Protein AF-A0A3D1CHT3-F1 (afdb_monomer_lite)

Radius of gyration: 25.68 Å; chains: 1; bounding box: 53×37×109 Å

Foldseek 3Di:
DVAELEEEEEADEADEPEEQEAPQWDADPVVRDIGRRDGDALYESYEYAEHEHAFLYEAEDQAESYEYAAYEYEQAANGEQAHPYDLVCVPSHWESYEYEQWRDHPDDDIDGGEEYEYEENYYADTCASYEYDQNHAYEYEYEDQYEFYNPVQAHAYDHLRYEAYEYEYAEQYEAEHEHAQHEYQYEYEYPHYDLPNAENYPYEYENHYDAYEYEDQAFDPVQWPDWDDDPFKIKTWGDDPPRGIYIHIYGDHQWYQGHPNGIDGPVRSCVVHVPPPPPPPPPCVVVVVVVVVVVVVVVVVVPD

Secondary structure (DSSP, 8-state):
--S-SEEE-SSEEEEESSEEE-TTEEEETTTTEEEESSPPSS--SEEEEEEEEEESSEEEESS-SEEEEEEEEEE-TT-EEEE---TT-TTS---SEEE-SEE--SSS--EE---EEEEESSEEEESSSEE--TT--S-EEEEESSEEEEEEEEEEE--TT--S-EEEEEET-EEEEEEE--BSS-EEEEEEE-TT--BS-SS-EE--BS--EEEETT--GGGEEEEEEETTEEEEEEE-GGG-EEEEEEES--EEEETTTEEEEHHHHHHHHS-TT-S---SHHHHHHHHHHHHHHHHTTS--

Structure (mmCIF, N/CA/C/O backbone):
data_AF-A0A3D1CHT3-F1
#
_entry.id   AF-A0A3D1CHT3-F1
#
loop_
_atom_site.group_PDB
_atom_site.id
_atom_site.type_symbol
_atom_site.label_atom_id
_atom_site.label_alt_id
_atom_site.label_comp_id
_atom_site.label_asym_id
_atom_site.label_entity_id
_atom_site.label_seq_id
_atom_site.pdbx_PDB_ins_code
_atom_site.Cartn_x
_atom_site.Cartn_y
_atom_site.Cartn_z
_atom_site.occupancy
_atom_site.B_iso_or_equiv
_atom_site.auth_seq_id
_atom_site.auth_comp_id
_atom_site.auth_asym_id
_atom_site.auth_atom_id
_atom_site.pdbx_PDB_model_num
ATOM 1 N N . GLY A 1 1 ? 14.236 4.368 -20.648 1.00 44.56 1 GLY A N 1
ATOM 2 C CA . GLY A 1 1 ? 14.860 5.654 -20.956 1.00 44.56 1 GLY A CA 1
ATOM 3 C C . GLY A 1 1 ? 16.335 5.439 -20.936 1.00 44.56 1 GLY A C 1
ATOM 4 O O . GLY A 1 1 ? 16.773 4.331 -21.230 1.00 44.56 1 GLY A O 1
ATOM 5 N N . GLY A 1 2 ? 17.120 6.470 -20.663 1.00 57.16 2 GLY A N 1
ATOM 6 C CA . GLY A 1 2 ? 18.547 6.293 -20.392 1.00 57.16 2 GLY A CA 1
ATOM 7 C C . GLY A 1 2 ? 18.836 5.800 -18.972 1.00 57.16 2 GLY A C 1
ATOM 8 O O . GLY A 1 2 ? 19.991 5.472 -18.719 1.00 57.16 2 GLY A O 1
ATOM 9 N N . GLU A 1 3 ? 17.813 5.767 -18.110 1.00 72.44 3 GLU A N 1
ATOM 10 C CA . GLU A 1 3 ? 17.926 5.743 -16.646 1.00 72.44 3 GLU A CA 1
ATOM 11 C C . GLU A 1 3 ? 17.246 4.485 -16.051 1.00 72.44 3 GLU A C 1
ATOM 13 O O . GLU A 1 3 ? 17.864 3.751 -15.290 1.00 72.44 3 GLU A O 1
ATOM 18 N N . GLU A 1 4 ? 16.054 4.096 -16.509 1.00 83.81 4 GLU A N 1
ATOM 19 C CA . GLU A 1 4 ? 15.302 2.952 -15.959 1.00 83.81 4 GLU A CA 1
ATOM 20 C C . GLU A 1 4 ? 15.698 1.612 -16.612 1.00 83.81 4 GLU A C 1
ATOM 22 O O . GLU A 1 4 ? 16.060 1.551 -17.798 1.00 83.81 4 GLU A O 1
ATOM 27 N N . VAL A 1 5 ? 15.542 0.485 -15.897 1.00 89.44 5 VAL A N 1
ATOM 28 C CA . VAL A 1 5 ? 15.752 -0.848 -16.515 1.00 89.44 5 VAL A CA 1
ATOM 29 C C . VAL A 1 5 ? 14.691 -1.120 -17.585 1.00 89.44 5 VAL A C 1
ATOM 31 O O . VAL A 1 5 ? 14.992 -1.661 -18.657 1.00 89.44 5 VAL A O 1
ATOM 34 N N . ILE A 1 6 ? 13.439 -0.770 -17.284 1.00 93.19 6 ILE A N 1
ATOM 35 C CA . ILE A 1 6 ? 12.300 -0.854 -18.195 1.00 93.19 6 ILE A CA 1
ATOM 36 C C . ILE A 1 6 ? 11.519 0.449 -18.101 1.00 93.19 6 ILE A C 1
ATOM 38 O O . ILE A 1 6 ? 11.022 0.787 -17.038 1.00 93.19 6 ILE A O 1
ATOM 42 N N . GLU A 1 7 ? 11.334 1.110 -19.239 1.00 92.94 7 GLU A N 1
ATOM 43 C CA . GLU A 1 7 ? 10.446 2.262 -19.366 1.00 92.94 7 GLU A CA 1
ATOM 44 C C . GLU A 1 7 ? 9.371 1.941 -20.404 1.00 92.94 7 GLU A C 1
ATOM 46 O O . GLU A 1 7 ? 9.660 1.518 -21.534 1.00 92.94 7 GLU A O 1
ATOM 51 N N . ALA A 1 8 ? 8.125 2.166 -20.024 1.00 92.69 8 ALA A N 1
ATOM 52 C CA . ALA A 1 8 ? 6.990 2.214 -20.920 1.00 92.69 8 ALA A CA 1
ATOM 53 C C . ALA A 1 8 ? 6.132 3.433 -20.573 1.00 92.69 8 ALA A C 1
ATOM 55 O O . ALA A 1 8 ? 6.417 4.176 -19.645 1.00 92.69 8 ALA A O 1
ATOM 56 N N . ARG A 1 9 ? 5.083 3.680 -21.352 1.00 90.62 9 ARG A N 1
ATOM 57 C CA . ARG A 1 9 ? 4.100 4.714 -21.022 1.00 90.62 9 ARG A CA 1
ATOM 58 C C . ARG A 1 9 ? 2.749 4.048 -20.868 1.00 90.62 9 ARG A C 1
ATOM 60 O O . ARG A 1 9 ? 2.421 3.578 -19.795 1.00 90.62 9 ARG A O 1
ATOM 67 N N . GLU A 1 10 ? 2.000 3.907 -21.949 1.00 92.62 10 GLU A N 1
ATOM 68 C CA . GLU A 1 10 ? 0.590 3.534 -21.865 1.00 92.62 10 GLU A CA 1
ATOM 69 C C . GLU A 1 10 ? 0.272 2.109 -22.323 1.00 92.62 10 GLU A C 1
ATOM 71 O O . GLU A 1 10 ? 0.857 1.600 -23.283 1.00 92.62 10 GLU A O 1
ATOM 76 N N . ASN A 1 11 ? -0.725 1.493 -21.676 1.00 92.62 11 ASN A N 1
ATOM 77 C CA . ASN A 1 11 ? -1.178 0.118 -21.931 1.00 92.62 11 ASN A CA 1
ATOM 78 C C . ASN A 1 11 ? -0.041 -0.916 -21.860 1.00 92.62 11 ASN A C 1
ATOM 80 O O . ASN A 1 11 ? 0.015 -1.859 -22.658 1.00 92.62 11 ASN A O 1
ATOM 84 N N . PHE A 1 12 ? 0.883 -0.719 -20.925 1.00 96.12 12 PHE A N 1
ATOM 85 C CA . PHE A 1 12 ? 1.998 -1.620 -20.709 1.00 96.12 12 PHE A CA 1
ATOM 86 C C . PHE A 1 12 ? 1.539 -2.920 -20.036 1.00 96.12 12 PHE A C 1
ATOM 88 O O . PHE A 1 12 ? 0.579 -2.958 -19.267 1.00 96.12 12 PHE A O 1
ATOM 95 N N . THR A 1 13 ? 2.213 -4.025 -20.340 1.00 97.75 13 THR A N 1
ATOM 96 C CA . THR A 1 13 ? 2.015 -5.283 -19.620 1.00 97.75 13 THR A CA 1
ATOM 97 C C . THR A 1 13 ? 3.367 -5.900 -19.325 1.00 97.75 13 THR A C 1
ATOM 99 O O . THR A 1 13 ? 4.121 -6.211 -20.250 1.00 97.75 13 THR A O 1
ATOM 102 N N . LEU A 1 14 ? 3.642 -6.109 -18.041 1.00 98.31 14 LEU A N 1
ATOM 103 C CA . LEU A 1 14 ? 4.818 -6.819 -17.560 1.00 98.31 14 LEU A CA 1
ATOM 104 C C . LEU A 1 14 ? 4.408 -8.151 -16.938 1.00 98.31 14 LEU A C 1
ATOM 106 O O . LEU A 1 14 ? 3.516 -8.213 -16.097 1.00 98.31 14 LEU A O 1
ATOM 110 N N . GLU A 1 15 ? 5.119 -9.209 -17.316 1.00 98.50 15 GLU A N 1
ATOM 111 C CA . GLU A 1 15 ? 5.101 -10.490 -16.617 1.00 98.50 15 GLU A CA 1
ATOM 112 C C . GLU A 1 15 ? 6.547 -10.871 -16.273 1.00 98.50 15 GLU A C 1
ATOM 114 O O . GLU A 1 15 ? 7.313 -11.311 -17.135 1.00 98.50 15 GLU A O 1
ATOM 119 N N . ASN A 1 16 ? 6.945 -10.651 -15.019 1.00 98.50 16 ASN A N 1
ATOM 120 C CA . ASN A 1 16 ? 8.308 -10.903 -14.558 1.00 98.50 16 ASN A CA 1
ATOM 121 C C . ASN A 1 16 ? 8.403 -12.230 -13.797 1.00 98.50 16 ASN A C 1
ATOM 123 O O . ASN A 1 16 ? 7.762 -12.399 -12.767 1.00 98.50 16 ASN A O 1
ATOM 127 N N . HIS A 1 17 ? 9.272 -13.131 -14.257 1.00 98.31 17 HIS A N 1
ATOM 128 C CA . HIS A 1 17 ? 9.634 -14.385 -13.568 1.00 98.31 17 HIS A CA 1
ATOM 129 C C . HIS A 1 17 ? 11.124 -14.444 -13.186 1.00 98.31 17 HIS A C 1
ATOM 131 O O . HIS A 1 17 ? 11.606 -15.471 -12.711 1.00 98.31 17 HIS A O 1
ATOM 137 N N . GLY A 1 18 ? 11.876 -13.377 -13.465 1.00 97.19 18 GLY A N 1
ATOM 138 C CA . GLY A 1 18 ? 13.326 -13.306 -13.302 1.00 97.19 18 GLY A CA 1
ATOM 139 C C . GLY A 1 18 ? 13.743 -12.152 -12.399 1.00 97.19 18 GLY A C 1
ATOM 140 O O . GLY A 1 18 ? 13.055 -11.818 -11.442 1.00 97.19 18 GLY A O 1
ATOM 141 N N . THR A 1 19 ? 14.888 -11.545 -12.694 1.00 97.69 19 THR A N 1
ATOM 142 C CA . THR A 1 19 ? 15.370 -10.357 -11.984 1.00 97.69 19 THR A CA 1
ATOM 143 C C . THR A 1 19 ? 15.434 -9.185 -12.952 1.00 97.69 19 THR A C 1
ATOM 145 O O . THR A 1 19 ? 16.111 -9.274 -13.976 1.00 97.69 19 THR A O 1
ATOM 148 N N . ILE A 1 20 ? 14.741 -8.106 -12.605 1.00 97.69 20 ILE A N 1
ATOM 149 C CA . ILE A 1 20 ? 14.834 -6.782 -13.214 1.00 97.69 20 ILE A CA 1
ATOM 150 C C . ILE A 1 20 ? 15.565 -5.924 -12.188 1.00 97.69 20 ILE A C 1
ATOM 152 O O . ILE A 1 20 ? 15.097 -5.773 -11.065 1.00 97.69 20 ILE A O 1
ATOM 156 N N . ALA A 1 21 ? 16.761 -5.461 -12.519 1.00 94.88 21 ALA A N 1
ATOM 157 C CA . ALA A 1 21 ? 17.583 -4.712 -11.582 1.00 94.88 21 ALA A CA 1
ATOM 158 C C . ALA A 1 21 ? 18.597 -3.855 -12.330 1.00 94.88 21 ALA A C 1
ATOM 160 O O . ALA A 1 21 ? 19.144 -4.286 -13.353 1.00 94.88 21 ALA A O 1
ATOM 161 N N . LEU A 1 22 ? 18.896 -2.687 -11.769 1.00 89.25 22 LEU A N 1
ATOM 162 C CA . LEU A 1 22 ? 20.030 -1.878 -12.194 1.00 89.25 22 LEU A CA 1
ATOM 163 C C . LEU A 1 22 ? 21.341 -2.632 -11.973 1.00 89.25 22 LEU A C 1
ATOM 165 O O . LEU A 1 22 ? 21.492 -3.446 -11.053 1.00 89.25 22 LEU A O 1
ATOM 169 N N . ASN A 1 23 ? 22.332 -2.346 -12.814 1.00 90.00 23 ASN A N 1
ATOM 170 C CA . ASN A 1 23 ? 23.643 -2.958 -12.656 1.00 90.00 23 ASN A CA 1
ATOM 171 C C . ASN A 1 23 ? 24.293 -2.485 -11.348 1.00 90.00 23 ASN A C 1
ATOM 173 O O . ASN A 1 23 ? 24.510 -1.296 -11.150 1.00 90.00 23 ASN A O 1
ATOM 177 N N . GLY A 1 24 ? 24.646 -3.431 -10.480 1.00 90.81 24 GLY A N 1
ATOM 178 C CA . GLY A 1 24 ? 25.146 -3.145 -9.136 1.00 90.81 24 GLY A CA 1
ATOM 179 C C . GLY A 1 24 ? 24.112 -3.383 -8.038 1.00 90.81 24 GLY A C 1
ATOM 180 O O . GLY A 1 24 ? 24.505 -3.437 -6.875 1.00 90.81 24 GLY A O 1
ATOM 181 N N . LEU A 1 25 ? 22.839 -3.607 -8.379 1.00 94.44 25 LEU A N 1
ATOM 182 C CA . LEU A 1 25 ? 21.837 -4.085 -7.431 1.00 94.44 25 LEU A CA 1
ATOM 183 C C . LEU A 1 25 ? 21.766 -5.613 -7.429 1.00 94.44 25 LEU A C 1
ATOM 185 O O . LEU A 1 25 ? 21.913 -6.280 -8.455 1.00 94.44 25 LEU A O 1
ATOM 189 N N . SER A 1 26 ? 21.545 -6.189 -6.252 1.00 96.00 26 SER A N 1
ATOM 190 C CA . SER A 1 26 ? 21.318 -7.627 -6.100 1.00 96.00 26 SER A CA 1
ATOM 191 C C . SER A 1 26 ? 20.429 -7.926 -4.902 1.00 96.00 26 SER A C 1
ATOM 193 O O . SER A 1 26 ? 20.408 -7.160 -3.943 1.00 96.00 26 SER A O 1
ATOM 195 N N . TRP A 1 27 ? 19.729 -9.058 -4.963 1.00 97.25 27 TRP A N 1
ATOM 196 C CA . TRP A 1 27 ? 18.849 -9.567 -3.915 1.00 97.25 27 TRP A CA 1
ATOM 197 C C . TRP A 1 27 ? 19.323 -10.939 -3.433 1.00 97.25 27 TRP A C 1
ATOM 199 O O . TRP A 1 27 ? 19.602 -11.826 -4.245 1.00 97.25 27 TRP A O 1
ATOM 209 N N . ASP A 1 28 ? 19.374 -11.124 -2.117 1.00 96.75 28 ASP A N 1
ATOM 210 C CA . ASP A 1 28 ? 19.590 -12.413 -1.467 1.00 96.75 28 ASP A CA 1
ATOM 211 C C . ASP A 1 28 ? 18.279 -12.889 -0.831 1.00 96.75 28 ASP A C 1
ATOM 213 O O . ASP A 1 28 ? 17.854 -12.410 0.220 1.00 96.75 28 ASP A O 1
ATOM 217 N N . ALA A 1 29 ? 17.644 -13.875 -1.466 1.00 94.12 29 ALA A N 1
ATOM 218 C CA . ALA A 1 29 ? 16.397 -14.460 -0.984 1.00 94.12 29 ALA A CA 1
ATOM 219 C C . ALA A 1 29 ? 16.558 -15.250 0.328 1.00 94.12 29 ALA A C 1
ATOM 221 O O . ALA A 1 29 ? 15.576 -15.465 1.036 1.00 94.12 29 ALA A O 1
ATOM 222 N N . GLY A 1 30 ? 17.773 -15.707 0.655 1.00 92.31 30 GLY A N 1
ATOM 223 C CA . GLY A 1 30 ? 18.047 -16.457 1.879 1.00 92.31 30 GLY A CA 1
ATOM 224 C C . GLY A 1 30 ? 18.027 -15.578 3.126 1.00 92.31 30 GLY A C 1
ATOM 225 O O . GLY A 1 30 ? 17.655 -16.051 4.200 1.00 92.31 30 GLY A O 1
ATOM 226 N N . THR A 1 31 ? 18.405 -14.309 2.982 1.00 94.50 31 THR A N 1
ATOM 227 C CA . THR A 1 31 ? 18.409 -13.317 4.066 1.00 94.50 31 THR A CA 1
ATOM 228 C C . THR A 1 31 ? 17.334 -12.247 3.918 1.00 94.50 31 THR A C 1
ATOM 230 O O . THR A 1 31 ? 17.140 -11.491 4.864 1.00 94.50 31 THR A O 1
ATOM 233 N N . GLN A 1 32 ? 16.638 -12.197 2.777 1.00 93.88 32 GLN A N 1
ATOM 234 C CA . GLN A 1 32 ? 15.739 -11.106 2.385 1.00 93.88 32 GLN A CA 1
ATOM 235 C C . GLN A 1 32 ? 16.430 -9.743 2.474 1.00 93.88 32 GLN A C 1
ATOM 237 O O . GLN A 1 32 ? 15.942 -8.807 3.098 1.00 93.88 32 GLN A O 1
ATOM 242 N N . THR A 1 33 ? 17.625 -9.658 1.895 1.00 95.44 33 THR A N 1
ATOM 243 C CA . THR A 1 33 ? 18.413 -8.423 1.889 1.00 95.44 33 THR A CA 1
ATOM 244 C C . THR A 1 33 ? 18.876 -8.099 0.488 1.00 95.44 33 THR A C 1
ATOM 246 O O . THR A 1 33 ? 19.246 -8.992 -0.275 1.00 95.44 33 THR A O 1
ATOM 249 N N . TRP A 1 34 ? 18.961 -6.815 0.185 1.00 95.12 34 TRP A N 1
ATOM 250 C CA . TRP A 1 34 ? 19.543 -6.308 -1.045 1.00 95.12 34 TRP A CA 1
ATOM 251 C C . TRP A 1 34 ? 20.944 -5.728 -0.807 1.00 95.12 34 TRP A C 1
ATOM 253 O O . TRP A 1 34 ? 21.344 -5.423 0.319 1.00 95.12 34 TRP A O 1
ATOM 263 N N . MET A 1 35 ? 21.711 -5.578 -1.885 1.00 94.06 35 MET A N 1
ATOM 264 C CA . MET A 1 35 ? 22.977 -4.843 -1.897 1.00 94.06 35 MET A CA 1
ATOM 265 C C . MET A 1 35 ? 23.004 -3.885 -3.081 1.00 94.06 35 MET A C 1
ATOM 267 O O . MET A 1 35 ? 22.639 -4.286 -4.184 1.00 94.06 35 MET A O 1
ATOM 271 N N . ASN A 1 36 ? 23.517 -2.675 -2.856 1.00 91.06 36 ASN A N 1
ATOM 272 C CA . ASN A 1 36 ? 23.889 -1.730 -3.903 1.00 91.06 36 ASN A CA 1
ATOM 273 C C . ASN A 1 36 ? 25.424 -1.589 -3.927 1.00 91.06 36 ASN A C 1
ATOM 275 O O . ASN A 1 36 ? 26.033 -1.084 -2.983 1.00 91.06 36 ASN A O 1
ATOM 279 N N . THR A 1 37 ? 26.066 -2.086 -4.987 1.00 91.12 37 THR A N 1
ATOM 280 C CA . THR A 1 37 ? 27.524 -2.043 -5.191 1.00 91.12 37 THR A CA 1
ATOM 281 C C . THR A 1 37 ? 27.952 -0.989 -6.215 1.00 91.12 37 THR A C 1
ATOM 283 O O . THR A 1 37 ? 29.000 -1.146 -6.847 1.00 91.12 37 THR A O 1
ATOM 286 N N . GLY A 1 38 ? 27.155 0.069 -6.384 1.00 84.00 38 GLY A N 1
ATOM 287 C CA . GLY A 1 38 ? 27.435 1.187 -7.286 1.00 84.00 38 GLY A CA 1
ATOM 288 C C . GLY A 1 38 ? 26.464 1.306 -8.459 1.00 84.00 38 GLY A C 1
ATOM 289 O O . GLY A 1 38 ? 26.911 1.682 -9.542 1.00 84.00 38 GLY A O 1
ATOM 290 N N . ALA A 1 39 ? 25.189 0.955 -8.259 1.00 86.38 39 ALA A N 1
ATOM 291 C CA . ALA A 1 39 ? 24.125 1.409 -9.151 1.00 86.38 39 ALA A CA 1
ATOM 292 C C . ALA A 1 39 ? 24.007 2.937 -9.062 1.00 86.38 39 ALA A C 1
ATOM 294 O O . ALA A 1 39 ? 24.316 3.507 -8.010 1.00 86.38 39 ALA A O 1
ATOM 295 N N . THR A 1 40 ? 23.633 3.581 -10.166 1.00 79.12 40 THR A N 1
ATOM 296 C CA . THR A 1 40 ? 23.390 5.027 -10.203 1.00 79.12 40 THR A CA 1
ATOM 297 C C . THR A 1 40 ? 22.234 5.366 -9.268 1.00 79.12 40 THR A C 1
ATOM 299 O O . THR A 1 40 ? 21.331 4.550 -9.109 1.00 79.12 40 THR A O 1
ATOM 302 N N . ASP A 1 41 ? 22.278 6.531 -8.627 1.00 77.50 41 ASP A N 1
ATOM 303 C CA . ASP A 1 41 ? 21.127 7.066 -7.892 1.00 77.50 41 ASP A CA 1
ATOM 304 C C . ASP A 1 41 ? 20.059 7.540 -8.902 1.00 77.50 41 ASP A C 1
ATOM 306 O O . ASP A 1 41 ? 20.423 7.834 -10.044 1.00 77.50 41 ASP A O 1
ATOM 310 N N . ASP A 1 42 ? 18.797 7.648 -8.472 1.00 78.88 42 ASP A N 1
ATOM 311 C CA . ASP A 1 42 ? 17.690 8.230 -9.261 1.00 78.88 42 ASP A CA 1
ATOM 312 C C . ASP A 1 42 ? 17.245 7.376 -10.480 1.00 78.88 42 ASP A C 1
ATOM 314 O O . ASP A 1 42 ? 16.942 7.903 -11.545 1.00 78.88 42 ASP A O 1
ATOM 318 N N . GLU A 1 43 ? 17.287 6.038 -10.374 1.00 87.12 43 GLU A N 1
ATOM 319 C CA . GLU A 1 43 ? 16.881 5.124 -11.455 1.00 87.12 43 GLU A CA 1
ATOM 320 C C . GLU A 1 43 ? 15.856 4.073 -10.974 1.00 87.12 43 GLU A C 1
ATOM 322 O O . GLU A 1 43 ? 16.088 3.334 -10.004 1.00 87.12 43 GLU A O 1
ATOM 327 N N . ASP A 1 44 ? 14.755 3.928 -11.714 1.00 92.44 44 ASP A N 1
ATOM 328 C CA . ASP A 1 44 ? 13.708 2.955 -11.397 1.00 92.44 44 ASP A CA 1
ATOM 329 C C . ASP A 1 44 ? 14.015 1.544 -11.893 1.00 92.44 44 ASP A C 1
ATOM 331 O O . ASP A 1 44 ? 14.618 1.303 -12.953 1.00 92.44 44 ASP A O 1
ATOM 335 N N . GLY A 1 45 ? 13.491 0.565 -11.157 1.00 95.44 45 GLY A N 1
ATOM 336 C CA . GLY A 1 45 ? 13.405 -0.805 -11.644 1.00 95.44 45 GLY A CA 1
ATOM 337 C C . GLY A 1 45 ? 12.497 -0.895 -12.873 1.00 95.44 45 GLY A C 1
ATOM 338 O O . GLY A 1 45 ? 12.874 -1.478 -13.893 1.00 95.44 45 GLY A O 1
ATOM 339 N N . VAL A 1 46 ? 11.293 -0.334 -12.788 1.00 97.12 46 VAL A N 1
ATOM 340 C CA . VAL A 1 46 ? 10.315 -0.298 -13.881 1.00 97.12 46 VAL A CA 1
ATOM 341 C C . VAL A 1 46 ? 9.509 0.993 -13.789 1.00 97.12 46 VAL A C 1
ATOM 343 O O . VAL A 1 46 ? 8.918 1.241 -12.751 1.00 97.12 46 VAL A O 1
ATOM 346 N N . GLN A 1 47 ? 9.377 1.726 -14.890 1.00 95.06 47 GLN A N 1
ATOM 347 C CA . GLN A 1 47 ? 8.520 2.909 -14.972 1.00 95.06 47 GLN A CA 1
ATOM 348 C C . GLN A 1 47 ? 7.465 2.746 -16.068 1.00 95.06 47 GLN A C 1
ATOM 350 O O . GLN A 1 47 ? 7.789 2.345 -17.197 1.00 95.06 47 GLN A O 1
ATOM 355 N N . PHE A 1 48 ? 6.197 3.040 -15.761 1.00 95.44 48 PHE A N 1
ATOM 356 C CA . PHE A 1 48 ? 5.137 3.091 -16.769 1.00 95.44 48 PHE A CA 1
ATOM 357 C C . PHE A 1 48 ? 3.912 3.911 -16.364 1.00 95.44 48 PHE A C 1
ATOM 359 O O . PHE A 1 48 ? 3.339 3.706 -15.310 1.00 95.44 48 PHE A O 1
ATOM 366 N N . ALA A 1 49 ? 3.407 4.720 -17.296 1.00 95.69 49 ALA A N 1
ATOM 367 C CA . ALA A 1 49 ? 2.249 5.581 -17.061 1.00 95.69 49 ALA A CA 1
ATOM 368 C C . ALA A 1 49 ? 0.927 4.828 -16.813 1.00 95.69 49 ALA A C 1
ATOM 370 O O . ALA A 1 49 ? 0.121 5.191 -15.960 1.00 95.69 49 ALA A O 1
ATOM 371 N N . SER A 1 50 ? 0.646 3.780 -17.597 1.00 97.19 50 SER A N 1
ATOM 372 C CA . SER A 1 50 ? -0.523 2.925 -17.374 1.00 97.19 50 SER A CA 1
ATOM 373 C C . SER A 1 50 ? -0.342 1.500 -17.856 1.00 97.19 50 SER A C 1
ATOM 375 O O . SER A 1 50 ? 0.306 1.230 -18.872 1.00 97.19 50 SER A O 1
ATOM 377 N N . GLY A 1 51 ? -0.980 0.564 -17.159 1.00 97.44 51 GLY A N 1
ATOM 378 C CA . GLY A 1 51 ? -0.949 -0.837 -17.547 1.00 97.44 51 GLY A CA 1
ATOM 379 C C . GLY A 1 51 ? -1.118 -1.804 -16.388 1.00 97.44 51 GLY A C 1
ATOM 380 O O . GLY A 1 51 ? -1.749 -1.495 -15.377 1.00 97.44 51 GLY A O 1
ATOM 381 N N . GLU A 1 52 ? -0.553 -2.995 -16.568 1.00 98.38 52 GLU A N 1
ATOM 382 C CA . GLU A 1 52 ? -0.532 -4.043 -15.555 1.00 98.38 52 GLU A CA 1
ATOM 383 C C . GLU A 1 52 ? 0.869 -4.651 -15.415 1.00 98.38 52 GLU A C 1
ATOM 385 O O . GLU A 1 52 ? 1.435 -5.167 -16.382 1.00 98.38 52 GLU A O 1
ATOM 390 N N . ALA A 1 53 ? 1.409 -4.654 -14.197 1.00 98.56 53 ALA A N 1
ATOM 391 C CA . ALA A 1 53 ? 2.636 -5.367 -13.859 1.00 98.56 53 ALA A CA 1
ATOM 392 C C . ALA A 1 53 ? 2.334 -6.579 -12.973 1.00 98.56 53 ALA A C 1
ATOM 394 O O . ALA A 1 53 ? 1.872 -6.427 -11.848 1.00 98.56 53 ALA A O 1
ATOM 395 N N . ASN A 1 54 ? 2.623 -7.785 -13.465 1.00 98.81 54 ASN A N 1
ATOM 396 C CA . ASN A 1 54 ? 2.558 -9.030 -12.701 1.00 98.81 54 ASN A CA 1
ATOM 397 C C . ASN A 1 54 ? 3.983 -9.501 -12.381 1.00 98.81 54 ASN A C 1
ATOM 399 O O . ASN A 1 54 ? 4.727 -9.928 -13.271 1.00 98.81 54 ASN A O 1
ATOM 403 N N . ASN A 1 55 ? 4.368 -9.428 -11.109 1.00 98.81 55 ASN A N 1
ATOM 404 C CA . ASN A 1 55 ? 5.702 -9.780 -10.640 1.00 98.81 55 ASN A CA 1
ATOM 405 C C . ASN A 1 55 ? 5.693 -11.090 -9.846 1.00 98.81 55 ASN A C 1
ATOM 407 O O . ASN A 1 55 ? 5.118 -11.166 -8.766 1.00 98.81 55 ASN A O 1
ATOM 411 N N . TYR A 1 56 ? 6.383 -12.103 -10.365 1.00 98.75 56 TYR A N 1
ATOM 412 C CA . TYR A 1 56 ? 6.709 -13.358 -9.677 1.00 98.75 56 TYR A CA 1
ATOM 413 C C . TYR A 1 56 ? 8.190 -13.433 -9.279 1.00 98.75 56 TYR A C 1
ATOM 415 O O . TYR A 1 56 ? 8.584 -14.356 -8.563 1.00 98.75 56 TYR A O 1
ATOM 423 N N . GLY A 1 57 ? 9.008 -12.513 -9.798 1.00 98.50 57 GLY A N 1
ATOM 424 C CA . GLY A 1 57 ? 10.454 -12.466 -9.633 1.00 98.50 57 GLY A CA 1
ATOM 425 C C . GLY A 1 57 ? 10.906 -11.318 -8.732 1.00 98.50 57 GLY A C 1
ATOM 426 O O . GLY A 1 57 ? 10.249 -10.974 -7.760 1.00 98.50 57 GLY A O 1
ATOM 427 N N . VAL A 1 58 ? 12.051 -10.724 -9.050 1.00 98.75 58 VAL A N 1
ATOM 428 C CA . VAL A 1 58 ? 12.639 -9.607 -8.301 1.00 98.75 58 VAL A CA 1
ATOM 429 C C . VAL A 1 58 ? 12.674 -8.365 -9.188 1.00 98.75 58 VAL A C 1
ATOM 431 O O . VAL A 1 58 ? 13.113 -8.464 -10.335 1.00 98.75 58 VAL A O 1
ATOM 434 N N . ILE A 1 59 ? 12.251 -7.223 -8.654 1.00 98.62 59 ILE A N 1
ATOM 435 C CA . ILE A 1 59 ? 12.384 -5.892 -9.251 1.00 98.62 59 ILE A CA 1
ATOM 436 C C . ILE A 1 59 ? 13.141 -5.005 -8.257 1.00 98.62 59 ILE A C 1
ATOM 438 O O . ILE A 1 59 ? 12.709 -4.882 -7.112 1.00 98.62 59 ILE A O 1
ATOM 442 N N . LEU A 1 60 ? 14.276 -4.439 -8.676 1.00 97.25 60 LEU A N 1
ATOM 443 C CA . LEU A 1 60 ? 15.116 -3.554 -7.863 1.00 97.25 60 LEU A CA 1
ATOM 444 C C . LEU A 1 60 ? 15.361 -2.224 -8.586 1.00 97.25 60 LEU A C 1
ATOM 446 O O . LEU A 1 60 ? 15.866 -2.247 -9.712 1.00 97.25 60 LEU A O 1
ATOM 450 N N . GLY A 1 61 ? 15.112 -1.112 -7.897 1.00 94.75 61 GLY A N 1
ATOM 451 C CA . GLY A 1 61 ? 15.522 0.236 -8.304 1.00 94.75 61 GLY A CA 1
ATOM 452 C C . GLY A 1 61 ? 16.406 0.923 -7.262 1.00 94.75 61 GLY A C 1
ATOM 453 O O . GLY A 1 61 ? 16.533 0.467 -6.114 1.00 94.75 61 GLY A O 1
ATOM 454 N N . SER A 1 62 ? 17.087 1.986 -7.675 1.00 92.00 62 SER A N 1
ATOM 455 C CA . SER A 1 62 ? 17.789 2.899 -6.769 1.00 92.00 62 SER A CA 1
ATOM 456 C C . SER A 1 62 ? 16.919 4.080 -6.374 1.00 92.00 62 SER A C 1
ATOM 458 O O . SER A 1 62 ? 17.047 4.508 -5.227 1.00 92.00 62 SER A O 1
ATOM 460 N N . ASP A 1 63 ? 16.028 4.514 -7.267 1.00 91.25 63 ASP A N 1
ATOM 461 C CA . ASP A 1 63 ? 14.922 5.405 -6.944 1.00 91.25 63 ASP A CA 1
ATOM 462 C C . ASP A 1 63 ? 13.704 4.589 -6.531 1.00 91.25 63 ASP A C 1
ATOM 464 O O . ASP A 1 63 ? 13.625 4.215 -5.363 1.00 91.25 63 ASP A O 1
ATOM 468 N N . ASP A 1 64 ? 12.867 4.132 -7.462 1.00 94.19 64 ASP A N 1
ATOM 469 C CA . ASP A 1 64 ? 11.710 3.310 -7.129 1.00 94.19 64 ASP A CA 1
ATOM 470 C C . ASP A 1 64 ? 11.832 1.874 -7.627 1.00 94.19 64 ASP A C 1
ATOM 472 O O . ASP A 1 64 ? 12.452 1.544 -8.643 1.00 94.19 64 ASP A O 1
ATOM 476 N N . GLY A 1 65 ? 11.225 0.946 -6.886 1.00 96.94 65 GLY A N 1
ATOM 477 C CA . GLY A 1 65 ? 11.055 -0.408 -7.404 1.00 96.94 65 GLY A CA 1
ATOM 478 C C . GLY A 1 65 ? 10.189 -0.378 -8.666 1.00 96.94 65 GLY A C 1
ATOM 479 O O . GLY A 1 65 ? 10.569 -0.940 -9.700 1.00 96.94 65 GLY A O 1
ATOM 480 N N . ILE A 1 66 ? 9.042 0.294 -8.570 1.00 97.94 66 ILE A N 1
ATOM 481 C CA . ILE A 1 66 ? 8.152 0.613 -9.684 1.00 97.94 66 ILE A CA 1
ATOM 482 C C . ILE A 1 66 ? 7.662 2.056 -9.543 1.00 97.94 66 ILE A C 1
ATOM 484 O O . ILE A 1 66 ? 7.123 2.383 -8.493 1.00 97.94 66 ILE A O 1
ATOM 488 N N . ASP A 1 67 ? 7.741 2.832 -10.617 1.00 95.94 67 ASP A N 1
ATOM 489 C CA . ASP A 1 67 ? 7.048 4.115 -10.775 1.00 95.94 67 ASP A CA 1
ATOM 490 C C . ASP A 1 67 ? 5.846 3.949 -11.735 1.00 95.94 67 ASP A C 1
ATOM 492 O O . ASP A 1 67 ? 5.950 3.302 -12.795 1.00 95.94 67 ASP A O 1
ATOM 496 N N . ILE A 1 68 ? 4.671 4.435 -11.321 1.00 97.12 68 ILE A N 1
ATOM 497 C CA . ILE A 1 68 ? 3.401 4.267 -12.036 1.00 97.12 68 ILE A CA 1
ATOM 498 C C . ILE A 1 68 ? 2.375 5.377 -11.769 1.00 97.12 68 ILE A C 1
ATOM 500 O O . ILE A 1 68 ? 2.023 5.658 -10.630 1.00 97.12 68 ILE A O 1
ATOM 504 N N . ASP A 1 69 ? 1.733 5.884 -12.823 1.00 96.81 69 ASP A N 1
ATOM 505 C CA . ASP A 1 69 ? 0.648 6.865 -12.678 1.00 96.81 69 ASP A CA 1
ATOM 506 C C . ASP A 1 69 ? -0.698 6.179 -12.342 1.00 96.81 69 ASP A C 1
ATOM 508 O O . ASP A 1 69 ? -1.390 6.529 -11.385 1.00 96.81 69 ASP A O 1
ATOM 512 N N . GLU A 1 70 ? -1.128 5.195 -13.150 1.00 97.88 70 GLU A N 1
ATOM 513 C CA . GLU A 1 70 ? -2.428 4.518 -12.996 1.00 97.88 70 GLU A CA 1
ATOM 514 C C . GLU A 1 70 ? -2.426 3.043 -13.446 1.00 97.88 70 GLU A C 1
ATOM 516 O O . GLU A 1 70 ? -1.607 2.599 -14.248 1.00 97.88 70 GLU A O 1
ATOM 521 N N . GLY A 1 71 ? -3.414 2.258 -13.001 1.00 98.19 71 GLY A N 1
ATOM 522 C CA . GLY A 1 71 ? -3.606 0.878 -13.467 1.00 98.19 71 GLY A CA 1
ATOM 523 C C . GLY A 1 71 ? -3.456 -0.165 -12.366 1.00 98.19 71 GLY A C 1
ATOM 524 O O . GLY A 1 71 ? -4.211 -0.136 -11.389 1.00 98.19 71 GLY A O 1
ATOM 525 N N . LYS A 1 72 ? -2.560 -1.147 -12.545 1.00 98.75 72 LYS A N 1
ATOM 526 C CA . LYS A 1 72 ? -2.415 -2.254 -11.592 1.00 98.75 72 LYS A CA 1
ATOM 527 C C . LYS A 1 72 ? -0.984 -2.768 -11.431 1.00 98.75 72 LYS A C 1
ATOM 529 O O . LYS A 1 72 ? -0.326 -3.128 -12.404 1.00 98.75 72 LYS A O 1
ATOM 534 N N . VAL A 1 73 ? -0.575 -2.958 -10.180 1.00 98.88 73 VAL A N 1
ATOM 535 C CA . VAL A 1 73 ? 0.614 -3.735 -9.808 1.00 98.88 73 VAL A CA 1
ATOM 536 C C . VAL A 1 73 ? 0.175 -4.954 -9.003 1.00 98.88 73 VAL A C 1
ATOM 538 O O . VAL A 1 73 ? -0.557 -4.835 -8.026 1.00 98.88 73 VAL A O 1
ATOM 541 N N . HIS A 1 74 ? 0.612 -6.141 -9.407 1.00 98.88 74 HIS A N 1
ATOM 542 C CA . HIS A 1 74 ? 0.405 -7.386 -8.681 1.00 98.88 74 HIS A CA 1
ATOM 543 C C . HIS A 1 74 ? 1.752 -8.036 -8.375 1.00 98.88 74 HIS A C 1
ATOM 545 O O . HIS A 1 74 ? 2.396 -8.626 -9.245 1.00 98.88 74 HIS A O 1
ATOM 551 N N . ASN A 1 75 ? 2.171 -7.936 -7.120 1.00 98.88 75 ASN A N 1
ATOM 552 C CA . ASN A 1 75 ? 3.331 -8.628 -6.591 1.00 98.88 75 ASN A CA 1
ATOM 553 C C . ASN A 1 75 ? 2.889 -9.969 -6.000 1.00 98.88 75 ASN A C 1
ATOM 555 O O . ASN A 1 75 ? 2.313 -10.015 -4.914 1.00 98.88 75 ASN A O 1
ATOM 559 N N . HIS A 1 76 ? 3.123 -11.055 -6.731 1.00 98.69 76 HIS A N 1
ATOM 560 C CA . HIS A 1 76 ? 2.731 -12.400 -6.316 1.00 98.69 76 HIS A CA 1
ATOM 561 C C . HIS A 1 76 ? 3.553 -12.899 -5.125 1.00 98.69 76 HIS A C 1
ATOM 563 O O . HIS A 1 76 ? 4.571 -12.318 -4.770 1.00 98.69 76 HIS A O 1
ATOM 569 N N . ALA A 1 77 ? 3.153 -14.029 -4.538 1.00 97.31 77 ALA A N 1
ATOM 570 C CA . ALA A 1 77 ? 3.761 -14.559 -3.313 1.00 97.31 77 ALA A CA 1
ATOM 571 C C . ALA A 1 77 ? 5.291 -14.779 -3.361 1.00 97.31 77 ALA A C 1
ATOM 573 O O . ALA A 1 77 ? 5.953 -14.737 -2.328 1.00 97.31 77 ALA A O 1
ATOM 574 N N . SER A 1 78 ? 5.868 -15.042 -4.539 1.00 97.25 78 SER A N 1
ATOM 575 C CA . SER A 1 78 ? 7.328 -15.145 -4.730 1.00 97.25 78 SER A CA 1
ATOM 576 C C . SER A 1 78 ? 7.993 -13.833 -5.152 1.00 97.25 78 SER A C 1
ATOM 578 O O . SER A 1 78 ? 9.217 -13.776 -5.262 1.00 97.25 78 SER A O 1
ATOM 580 N N . GLY A 1 79 ? 7.180 -12.821 -5.435 1.00 98.69 79 GLY A N 1
ATOM 581 C CA . GLY A 1 79 ? 7.569 -11.526 -5.945 1.00 98.69 79 GLY A CA 1
ATOM 582 C C . GLY A 1 79 ? 8.237 -10.654 -4.886 1.00 98.69 79 GLY A C 1
ATOM 583 O O . GLY A 1 79 ? 7.855 -10.632 -3.713 1.00 98.69 79 GLY A O 1
ATOM 584 N N . VAL A 1 80 ? 9.251 -9.924 -5.330 1.00 98.81 80 VAL A N 1
ATOM 585 C CA . VAL A 1 80 ? 10.005 -8.945 -4.552 1.00 98.81 80 VAL A CA 1
ATOM 586 C C . VAL A 1 80 ? 10.070 -7.653 -5.355 1.00 98.81 80 VAL A C 1
ATOM 588 O O . VAL A 1 80 ? 10.489 -7.685 -6.514 1.00 98.81 80 VAL A O 1
ATOM 591 N N . ILE A 1 81 ? 9.674 -6.538 -4.747 1.00 98.81 81 ILE A N 1
ATOM 592 C CA . ILE A 1 81 ? 9.828 -5.188 -5.300 1.00 98.81 81 ILE A CA 1
ATOM 593 C C . ILE A 1 81 ? 10.553 -4.349 -4.254 1.00 98.81 81 ILE A C 1
ATOM 595 O O . ILE A 1 81 ? 10.092 -4.241 -3.120 1.00 98.81 81 ILE A O 1
ATOM 599 N N . VAL A 1 82 ? 11.713 -3.804 -4.601 1.00 98.06 82 VAL A N 1
ATOM 600 C CA . VAL A 1 82 ? 12.550 -3.085 -3.641 1.00 98.06 82 VAL A CA 1
ATOM 601 C C . VAL A 1 82 ? 13.117 -1.826 -4.267 1.00 98.06 82 VAL A C 1
ATOM 603 O O . VAL A 1 82 ? 13.753 -1.888 -5.319 1.00 98.06 82 VAL A O 1
ATOM 606 N N . SER A 1 83 ? 12.998 -0.723 -3.540 1.00 95.25 83 SER A N 1
ATOM 607 C CA . SER A 1 83 ? 13.876 0.424 -3.713 1.00 95.25 83 SER A CA 1
ATOM 608 C C . SER A 1 83 ? 15.042 0.390 -2.725 1.00 95.25 83 SER A C 1
ATOM 610 O O . SER A 1 83 ? 14.883 0.209 -1.507 1.00 95.25 83 SER A O 1
ATOM 612 N N . THR A 1 84 ? 16.237 0.633 -3.261 1.00 92.38 84 THR A N 1
ATOM 613 C CA . THR A 1 84 ? 17.473 0.804 -2.489 1.00 92.38 84 THR A CA 1
ATOM 614 C C . THR A 1 84 ? 17.753 2.260 -2.092 1.00 92.38 84 THR A C 1
ATOM 616 O O . THR A 1 84 ? 18.755 2.517 -1.417 1.00 92.38 84 THR A O 1
ATOM 619 N N . GLY A 1 85 ? 16.844 3.184 -2.428 1.00 87.00 85 GLY A N 1
ATOM 620 C CA . GLY A 1 85 ? 16.938 4.619 -2.160 1.00 87.00 85 GLY A CA 1
ATOM 621 C C . GLY A 1 85 ? 17.084 4.961 -0.676 1.00 87.00 85 GLY A C 1
ATOM 622 O O . GLY A 1 85 ? 16.708 4.200 0.226 1.00 87.00 85 GLY A O 1
ATOM 623 N N . SER A 1 86 ? 17.688 6.103 -0.361 1.00 81.31 86 SER A N 1
ATOM 624 C CA . SER A 1 86 ? 17.961 6.462 1.034 1.00 81.31 86 SER A CA 1
ATOM 625 C C . SER A 1 86 ? 16.834 7.284 1.652 1.00 81.31 86 SER A C 1
ATOM 627 O O . SER A 1 86 ? 16.513 8.366 1.180 1.00 81.31 86 SER A O 1
ATOM 629 N N . ALA A 1 87 ? 16.375 6.887 2.844 1.00 71.50 87 ALA A N 1
ATOM 630 C CA . ALA A 1 87 ? 15.427 7.681 3.635 1.00 71.50 87 ALA A CA 1
ATOM 631 C C . ALA A 1 87 ? 15.974 9.067 4.050 1.00 71.50 87 ALA A C 1
ATOM 633 O O . ALA A 1 87 ? 15.235 9.908 4.555 1.00 71.50 87 ALA A O 1
ATOM 634 N N . SER A 1 88 ? 17.280 9.312 3.884 1.00 69.19 88 SER A N 1
ATOM 635 C CA . SER A 1 88 ? 17.899 10.616 4.141 1.00 69.19 88 SER A CA 1
ATOM 636 C C . SER A 1 88 ? 17.785 11.606 2.979 1.00 69.19 88 SER A C 1
ATOM 638 O O . SER A 1 88 ? 18.188 12.755 3.164 1.00 69.19 88 SER A O 1
ATOM 640 N N . ASN A 1 89 ? 17.301 11.179 1.808 1.00 64.31 89 ASN A N 1
ATOM 641 C CA . ASN A 1 89 ? 17.126 12.034 0.637 1.00 64.31 89 ASN A CA 1
ATOM 642 C C . ASN A 1 89 ? 15.692 11.932 0.084 1.00 64.31 89 ASN A C 1
ATOM 644 O O . ASN A 1 89 ? 15.471 11.289 -0.928 1.00 64.31 89 ASN A O 1
ATOM 648 N N . PRO A 1 90 ? 14.702 12.561 0.739 1.00 49.38 90 PRO A N 1
ATOM 649 C CA . PRO A 1 90 ? 13.289 12.442 0.363 1.00 49.38 90 PRO A CA 1
ATOM 650 C C . PRO A 1 90 ? 12.913 13.187 -0.934 1.00 49.38 90 PRO A C 1
ATOM 652 O O . PRO A 1 90 ? 11.731 13.375 -1.191 1.00 49.38 90 PRO A O 1
ATOM 655 N N . LEU A 1 91 ? 13.894 13.710 -1.679 1.00 49.78 91 LEU A N 1
ATOM 656 C CA . LEU A 1 91 ? 13.699 14.382 -2.969 1.00 49.78 91 LEU A CA 1
ATOM 657 C C . LEU A 1 91 ? 14.059 13.486 -4.169 1.00 49.78 91 LEU A C 1
ATOM 659 O O . LEU A 1 91 ? 13.896 13.947 -5.290 1.00 49.78 91 LEU A O 1
ATOM 663 N N . GLU A 1 92 ? 14.567 12.276 -3.924 1.00 52.53 92 GLU A N 1
ATOM 664 C CA . GLU A 1 92 ? 14.970 11.266 -4.921 1.00 52.53 92 GLU A CA 1
ATOM 665 C C . GLU A 1 92 ? 14.177 9.984 -4.625 1.00 52.53 92 GLU A C 1
ATOM 667 O O . GLU A 1 92 ? 14.761 9.034 -4.102 1.00 52.53 92 GLU A O 1
ATOM 672 N N . GLY A 1 93 ? 12.843 10.077 -4.749 1.00 66.75 93 GLY A N 1
ATOM 673 C CA . GLY A 1 93 ? 11.871 9.006 -4.481 1.00 66.75 93 GLY A CA 1
ATOM 674 C C . GLY A 1 93 ? 12.301 8.013 -3.398 1.00 66.75 93 GLY A C 1
ATOM 675 O O . GLY A 1 93 ? 12.475 8.383 -2.223 1.00 66.75 93 GLY A O 1
ATOM 676 N N . GLY A 1 94 ? 12.430 6.738 -3.745 1.00 88.00 94 GLY A N 1
ATOM 677 C CA . GLY A 1 94 ? 12.890 5.702 -2.825 1.00 88.00 94 GLY A CA 1
ATOM 678 C C . GLY A 1 94 ? 11.819 4.695 -2.423 1.00 88.00 94 GLY A C 1
ATOM 679 O O . GLY A 1 94 ? 12.028 3.931 -1.476 1.00 88.00 94 GLY A O 1
ATOM 680 N N . ASN A 1 95 ? 10.652 4.711 -3.046 1.00 95.31 95 ASN A N 1
ATOM 681 C CA . ASN A 1 95 ? 9.516 3.883 -2.694 1.00 95.31 95 ASN A CA 1
ATOM 682 C C . ASN A 1 95 ? 9.604 2.495 -3.344 1.00 95.31 95 ASN A C 1
ATOM 684 O O . ASN A 1 95 ? 10.169 2.285 -4.413 1.00 95.31 95 ASN A O 1
ATOM 688 N N . GLY A 1 96 ? 9.037 1.484 -2.684 1.00 97.81 96 GLY A N 1
ATOM 689 C CA . GLY A 1 96 ? 8.859 0.186 -3.337 1.00 97.81 96 GLY A CA 1
ATOM 690 C C . GLY A 1 96 ? 7.989 0.339 -4.589 1.00 97.81 96 GLY A C 1
ATOM 691 O O . GLY A 1 96 ? 8.349 -0.145 -5.660 1.00 97.81 96 GLY A O 1
ATOM 692 N N . ILE A 1 97 ? 6.876 1.055 -4.441 1.00 98.50 97 ILE A N 1
ATOM 693 C CA . ILE A 1 97 ? 6.048 1.567 -5.531 1.00 98.50 97 ILE A CA 1
ATOM 694 C C . ILE A 1 97 ? 5.839 3.063 -5.290 1.00 98.50 97 ILE A C 1
ATOM 696 O O . ILE A 1 97 ? 5.316 3.417 -4.226 1.00 98.50 97 ILE A O 1
ATOM 700 N N . ASP A 1 98 ? 6.223 3.902 -6.246 1.00 96.62 98 ASP A N 1
ATOM 701 C CA . ASP A 1 98 ? 5.834 5.310 -6.292 1.00 96.62 98 ASP A CA 1
ATOM 702 C C . ASP A 1 98 ? 4.637 5.519 -7.216 1.00 96.62 98 ASP A C 1
ATOM 704 O O . ASP A 1 98 ? 4.392 4.722 -8.126 1.00 96.62 98 ASP A O 1
ATOM 708 N N . VAL A 1 99 ? 3.825 6.526 -6.894 1.00 97.12 99 VAL A N 1
ATOM 709 C CA . VAL A 1 99 ? 2.566 6.780 -7.593 1.00 97.12 99 VAL A CA 1
ATOM 710 C C . VAL A 1 99 ? 2.444 8.239 -7.969 1.00 97.12 99 VAL A C 1
ATOM 712 O O . VAL A 1 99 ? 2.147 9.092 -7.120 1.00 97.12 99 VAL A O 1
ATOM 715 N N . ASP A 1 100 ? 2.562 8.477 -9.266 1.00 95.50 100 ASP A N 1
ATOM 716 C CA . ASP A 1 100 ? 2.559 9.799 -9.854 1.00 95.50 100 ASP A CA 1
ATOM 717 C C . ASP A 1 100 ? 1.184 10.472 -9.836 1.00 95.50 100 ASP A C 1
ATOM 719 O O . ASP A 1 100 ? 0.112 9.868 -9.967 1.00 95.50 100 ASP A O 1
ATOM 723 N N . SER A 1 101 ? 1.207 11.796 -9.703 1.00 96.44 101 SER A N 1
ATOM 724 C CA . SER A 1 101 ? -0.015 12.604 -9.658 1.00 96.44 101 SER A CA 1
ATOM 725 C C . SER A 1 101 ? -0.636 12.860 -11.037 1.00 96.44 101 SER A C 1
ATOM 727 O O . SER A 1 101 ? -1.823 13.219 -11.152 1.00 96.44 101 SER A O 1
ATOM 729 N N . LEU A 1 102 ? 0.147 12.679 -12.100 1.00 97.00 102 LEU A N 1
ATOM 730 C CA . LEU A 1 102 ? -0.217 12.979 -13.477 1.00 97.00 102 LEU A CA 1
ATOM 731 C C . LEU A 1 102 ? -0.051 11.748 -14.358 1.00 97.00 102 LEU A C 1
ATOM 733 O O . LEU A 1 102 ? 0.933 11.046 -14.260 1.00 97.00 102 LEU A O 1
ATOM 737 N N . TYR A 1 103 ? -1.006 11.545 -15.261 1.00 96.62 103 TYR A N 1
ATOM 738 C CA . TYR A 1 103 ? -0.870 10.590 -16.347 1.00 96.62 103 TYR A CA 1
ATOM 739 C C . TYR A 1 103 ? -0.141 11.230 -17.529 1.00 96.62 103 TYR A C 1
ATOM 741 O O . TYR A 1 103 ? -0.675 12.175 -18.139 1.00 96.62 103 TYR A O 1
ATOM 749 N N . GLU A 1 104 ? 1.021 10.686 -17.892 1.00 92.38 104 GLU A N 1
ATOM 750 C CA . GLU A 1 104 ? 1.885 11.201 -18.962 1.00 92.38 104 GLU A CA 1
ATOM 751 C C . GLU A 1 104 ? 1.976 10.237 -20.170 1.00 92.38 104 GLU A C 1
ATOM 753 O O . GLU A 1 104 ? 2.898 9.423 -20.292 1.00 92.38 104 GLU A O 1
ATOM 758 N N . PRO A 1 105 ? 1.027 10.306 -21.130 1.00 92.00 105 PRO A N 1
ATOM 759 C CA . PRO A 1 105 ? 1.025 9.415 -22.287 1.00 92.00 105 PRO A CA 1
ATOM 760 C C . PRO A 1 105 ? 2.116 9.767 -23.303 1.00 92.00 105 PRO A C 1
ATOM 762 O O . PRO A 1 105 ? 2.547 10.915 -23.424 1.00 92.00 105 PRO A O 1
ATOM 765 N N . THR A 1 106 ? 2.467 8.806 -24.167 1.00 90.75 106 THR A N 1
ATOM 766 C CA . THR A 1 106 ? 3.349 9.088 -25.317 1.00 90.75 106 THR A CA 1
ATOM 767 C C . THR A 1 106 ? 2.671 10.036 -26.306 1.00 90.75 106 THR A C 1
ATOM 769 O O . THR A 1 106 ? 3.326 10.856 -26.955 1.00 90.75 106 THR A O 1
ATOM 772 N N . GLN A 1 107 ? 1.351 9.902 -26.469 1.00 87.62 107 GLN A N 1
ATOM 773 C CA . GLN A 1 107 ? 0.542 10.786 -27.301 1.00 87.62 107 GLN A CA 1
ATOM 774 C C . GLN A 1 107 ? -0.712 11.236 -26.559 1.00 87.62 107 GLN A C 1
ATOM 776 O O . GLN A 1 107 ? -1.576 10.430 -26.232 1.00 87.62 107 GLN A O 1
ATOM 781 N N . GLY A 1 108 ? -0.866 12.545 -26.388 1.00 91.00 108 GLY A N 1
ATOM 782 C CA . GLY A 1 108 ? -2.039 13.126 -25.746 1.00 91.00 108 GLY A CA 1
ATOM 783 C C . GLY A 1 108 ? -1.673 14.327 -24.892 1.00 91.00 108 GLY A C 1
ATOM 784 O O . GLY A 1 108 ? -0.531 14.782 -24.898 1.00 91.00 108 GLY A O 1
ATOM 785 N N . GLU A 1 109 ? -2.669 14.855 -24.190 1.00 93.06 109 GLU A N 1
ATOM 786 C CA . GLU A 1 109 ? -2.449 15.854 -23.150 1.00 93.06 109 GLU A CA 1
ATOM 787 C C . GLU A 1 109 ? -2.213 15.145 -21.816 1.00 93.06 109 GLU A C 1
ATOM 789 O O . GLU A 1 109 ? -2.902 14.171 -21.500 1.00 93.06 109 GLU A O 1
ATOM 794 N N . VAL A 1 110 ? -1.265 15.670 -21.039 1.00 96.25 110 VAL A N 1
ATOM 795 C CA . VAL A 1 110 ? -1.096 15.310 -19.630 1.00 96.25 110 VAL A CA 1
ATOM 796 C C . VAL A 1 110 ? -2.393 15.618 -18.887 1.00 96.25 110 VAL A C 1
ATOM 798 O O . VAL A 1 110 ? -3.016 16.666 -19.093 1.00 96.25 110 VAL A O 1
ATOM 801 N N . ARG A 1 111 ? -2.808 14.698 -18.023 1.00 96.69 111 ARG A N 1
ATOM 802 C CA . ARG A 1 111 ? -4.020 14.820 -17.202 1.00 96.69 111 ARG A CA 1
ATOM 803 C C . ARG A 1 111 ? -3.741 14.307 -15.797 1.00 96.69 111 ARG A C 1
ATOM 805 O O . ARG A 1 111 ? -2.706 13.709 -15.563 1.00 96.69 111 ARG A O 1
ATOM 812 N N . THR A 1 112 ? -4.680 14.485 -14.876 1.00 97.19 112 THR A N 1
ATOM 813 C CA . THR A 1 112 ? -4.628 13.798 -13.579 1.00 97.19 112 THR A CA 1
ATOM 814 C C . THR A 1 112 ? -4.597 12.281 -13.788 1.00 97.19 112 THR A C 1
ATOM 816 O O . THR A 1 112 ? -5.358 11.757 -14.620 1.00 97.19 112 THR A O 1
ATOM 819 N N . ALA A 1 113 ? -3.709 11.606 -13.059 1.00 97.56 113 ALA A N 1
ATOM 820 C CA . ALA A 1 113 ? -3.635 10.151 -13.026 1.00 97.56 113 ALA A CA 1
ATOM 821 C C . ALA A 1 113 ? -4.954 9.555 -12.522 1.00 97.56 113 ALA A C 1
ATOM 823 O O . ALA A 1 113 ? -5.647 10.169 -11.712 1.00 97.56 113 ALA A O 1
ATOM 824 N N . GLY A 1 114 ? -5.357 8.407 -13.052 1.00 97.81 114 GLY A N 1
ATOM 825 C CA . GLY A 1 114 ? -6.559 7.685 -12.648 1.00 97.81 114 GLY A CA 1
ATOM 826 C C . GLY A 1 114 ? -6.338 6.775 -11.434 1.00 97.81 114 GLY A C 1
ATOM 827 O O . GLY A 1 114 ? -5.313 6.859 -10.765 1.00 97.81 114 GLY A O 1
ATOM 828 N N . PRO A 1 115 ? -7.310 5.901 -11.126 1.00 97.81 115 PRO A N 1
ATOM 829 C CA . PRO A 1 115 ? -7.194 4.941 -10.033 1.00 97.81 115 PRO A CA 1
ATOM 830 C C . PRO A 1 115 ? -6.054 3.930 -10.218 1.00 97.81 115 PRO A C 1
ATOM 832 O O . PRO A 1 115 ? -5.776 3.482 -11.337 1.00 97.81 115 PRO A O 1
ATOM 835 N N . LEU A 1 116 ? -5.490 3.483 -9.096 1.00 98.44 116 LEU A N 1
ATOM 836 C CA . LEU A 1 116 ? -4.466 2.440 -9.036 1.00 98.44 116 LEU A CA 1
ATOM 837 C C . LEU A 1 116 ? -4.894 1.300 -8.103 1.00 98.44 116 LEU A C 1
ATOM 839 O O . LEU A 1 116 ? -5.437 1.521 -7.018 1.00 98.44 116 LEU A O 1
ATOM 843 N N . THR A 1 117 ? -4.631 0.062 -8.517 1.00 98.88 117 THR A N 1
ATOM 844 C CA . THR A 1 117 ? -4.766 -1.130 -7.669 1.00 98.88 117 THR A CA 1
ATOM 845 C C . THR A 1 117 ? -3.409 -1.780 -7.428 1.00 98.88 117 THR A C 1
ATOM 847 O O . THR A 1 117 ? -2.709 -2.126 -8.376 1.00 98.88 117 THR A O 1
ATOM 850 N N . ILE A 1 118 ? -3.063 -2.019 -6.167 1.00 98.88 118 ILE A N 1
ATOM 851 C CA . ILE A 1 118 ? -1.856 -2.740 -5.767 1.00 98.88 118 ILE A CA 1
ATOM 852 C C . ILE A 1 118 ? -2.280 -4.012 -5.037 1.00 98.88 118 ILE A C 1
ATOM 854 O O . ILE A 1 118 ? -2.947 -3.958 -4.009 1.00 98.88 118 ILE A O 1
ATOM 858 N N . VAL A 1 119 ? -1.883 -5.168 -5.553 1.00 98.88 119 VAL A N 1
ATOM 859 C CA . VAL A 1 119 ? -2.067 -6.460 -4.885 1.00 98.88 119 VAL A CA 1
ATOM 860 C C . VAL A 1 119 ? -0.695 -6.964 -4.467 1.00 98.88 119 VAL A C 1
ATOM 862 O O . VAL A 1 119 ? 0.173 -7.160 -5.317 1.00 98.88 119 VAL A O 1
ATOM 865 N N . ASN A 1 120 ? -0.485 -7.170 -3.170 1.00 98.75 120 ASN A N 1
ATOM 866 C CA . ASN A 1 120 ? 0.767 -7.680 -2.628 1.00 98.75 120 ASN A CA 1
ATOM 867 C C . ASN A 1 120 ? 0.552 -8.982 -1.857 1.00 98.75 120 ASN A C 1
ATOM 869 O O . ASN A 1 120 ? 0.018 -8.995 -0.751 1.00 98.75 120 ASN A O 1
ATOM 873 N N . GLU A 1 121 ? 1.042 -10.075 -2.420 1.00 98.06 121 GLU A N 1
ATOM 874 C CA . GLU A 1 121 ? 1.181 -11.376 -1.766 1.00 98.06 121 GLU A CA 1
ATOM 875 C C . GLU A 1 121 ? 2.641 -11.648 -1.352 1.00 98.06 121 GLU A C 1
ATOM 877 O O . GLU A 1 121 ? 2.898 -12.546 -0.550 1.00 98.06 121 GLU A O 1
ATOM 882 N N . GLY A 1 122 ? 3.592 -10.908 -1.932 1.00 97.75 122 GLY A N 1
ATOM 883 C CA . GLY A 1 122 ? 5.034 -11.073 -1.755 1.00 97.75 122 GLY A CA 1
ATOM 884 C C . GLY A 1 122 ? 5.652 -10.042 -0.810 1.00 97.75 122 GLY A C 1
ATOM 885 O O . GLY A 1 122 ? 5.102 -9.725 0.244 1.00 97.75 122 GLY A O 1
ATOM 886 N N . TYR A 1 123 ? 6.828 -9.535 -1.179 1.00 98.56 123 TYR A N 1
ATOM 887 C CA . TYR A 1 123 ? 7.591 -8.557 -0.401 1.00 98.56 123 TYR A CA 1
ATOM 888 C C . TYR A 1 123 ? 7.743 -7.234 -1.158 1.00 98.56 123 TYR A C 1
ATOM 890 O O . TYR A 1 123 ? 8.198 -7.242 -2.305 1.00 98.56 123 TYR A O 1
ATOM 898 N N . ILE A 1 124 ? 7.396 -6.113 -0.517 1.00 98.81 124 ILE A N 1
ATOM 899 C CA . ILE A 1 124 ? 7.646 -4.760 -1.033 1.00 98.81 124 ILE A CA 1
ATOM 900 C C . ILE A 1 124 ? 8.383 -3.938 0.025 1.00 98.81 124 ILE A C 1
ATOM 902 O O . ILE A 1 124 ? 7.929 -3.849 1.167 1.00 98.81 124 ILE A O 1
ATOM 906 N N . GLU A 1 125 ? 9.499 -3.317 -0.351 1.00 98.31 125 GLU A N 1
ATOM 907 C CA . GLU A 1 125 ? 10.315 -2.482 0.538 1.00 98.31 125 GLU A CA 1
ATOM 908 C C . GLU A 1 125 ? 10.767 -1.194 -0.152 1.00 98.31 125 GLU A C 1
ATOM 910 O O . GLU A 1 125 ? 11.202 -1.202 -1.300 1.00 98.31 125 GLU A O 1
ATOM 915 N N . GLY A 1 126 ? 10.754 -0.096 0.596 1.00 96.50 126 GLY A N 1
ATOM 916 C CA . GLY A 1 126 ? 11.402 1.152 0.209 1.00 96.50 126 GLY A CA 1
ATOM 917 C C . GLY A 1 126 ? 11.577 2.074 1.412 1.00 96.50 126 GLY A C 1
ATOM 918 O O . GLY A 1 126 ? 11.442 1.657 2.566 1.00 96.50 126 GLY A O 1
ATOM 919 N N . VAL A 1 127 ? 11.874 3.345 1.155 1.00 94.62 127 VAL A N 1
ATOM 920 C CA . VAL A 1 127 ? 11.690 4.455 2.096 1.00 94.62 127 VAL A CA 1
ATOM 921 C C . VAL A 1 127 ? 10.255 4.411 2.614 1.00 94.62 127 VAL A C 1
ATOM 923 O O . VAL A 1 127 ? 10.069 4.268 3.825 1.00 94.62 127 VAL A O 1
ATOM 926 N N . HIS A 1 128 ? 9.288 4.384 1.694 1.00 96.50 128 HIS A N 1
ATOM 927 C CA . HIS A 1 128 ? 7.956 3.820 1.897 1.00 96.50 128 HIS A CA 1
ATOM 928 C C . HIS A 1 128 ? 7.835 2.543 1.059 1.00 96.50 128 HIS A C 1
ATOM 930 O O . HIS A 1 128 ? 8.440 2.428 -0.003 1.00 96.50 128 HIS A O 1
ATOM 936 N N . ALA A 1 129 ? 7.055 1.563 1.508 1.00 98.25 129 ALA A N 1
ATOM 937 C CA . ALA A 1 129 ? 6.722 0.435 0.641 1.00 98.25 129 ALA A CA 1
ATOM 938 C C . ALA A 1 129 ? 5.851 0.911 -0.529 1.00 98.25 129 ALA A C 1
ATOM 940 O O . ALA A 1 129 ? 6.053 0.484 -1.660 1.00 98.25 129 ALA A O 1
ATOM 941 N N . ILE A 1 130 ? 4.903 1.805 -0.240 1.00 98.56 130 ILE A N 1
ATOM 942 C CA . ILE A 1 130 ? 4.045 2.463 -1.224 1.00 98.56 130 ILE A CA 1
ATOM 943 C C . ILE A 1 130 ? 4.007 3.950 -0.872 1.00 98.56 130 ILE A C 1
ATOM 945 O O . ILE A 1 130 ? 3.581 4.315 0.230 1.00 98.56 130 ILE A O 1
ATOM 949 N N . GLY A 1 131 ? 4.469 4.790 -1.788 1.00 96.69 131 GLY A N 1
ATOM 950 C CA . GLY A 1 131 ? 4.389 6.241 -1.686 1.00 96.69 131 GLY A CA 1
ATOM 951 C C . GLY A 1 131 ? 3.528 6.804 -2.802 1.00 96.69 131 GLY A C 1
ATOM 952 O O . GLY A 1 131 ? 3.275 6.145 -3.805 1.00 96.69 131 GLY A O 1
ATOM 953 N N . THR A 1 132 ? 3.020 8.006 -2.585 1.00 96.56 132 THR A N 1
ATOM 954 C CA . THR A 1 132 ? 2.338 8.757 -3.629 1.00 96.56 132 THR A CA 1
ATOM 955 C C . THR A 1 132 ? 2.886 10.158 -3.660 1.00 96.56 132 THR A C 1
ATOM 957 O O . THR A 1 132 ? 3.099 10.792 -2.616 1.00 96.56 132 THR A O 1
ATOM 960 N N . ASP A 1 133 ? 2.935 10.677 -4.860 1.00 94.88 133 ASP A N 1
ATOM 961 C CA . ASP A 1 133 ? 3.307 12.030 -5.145 1.00 94.88 133 ASP A CA 1
ATOM 962 C C . ASP A 1 133 ? 2.347 13.040 -4.471 1.00 94.88 133 ASP A C 1
ATOM 964 O O . ASP A 1 133 ? 1.134 12.831 -4.374 1.00 94.88 133 ASP A O 1
ATOM 968 N N . VAL A 1 134 ? 2.855 14.160 -3.940 1.00 94.62 134 VAL A N 1
ATOM 969 C CA . VAL A 1 134 ? 2.087 15.020 -2.997 1.00 94.62 134 VAL A CA 1
ATOM 970 C C . VAL A 1 134 ? 0.829 15.655 -3.612 1.00 94.62 134 VAL A C 1
ATOM 972 O O . VAL A 1 134 ? -0.080 16.093 -2.896 1.00 94.62 134 VAL A O 1
ATOM 975 N N . ALA A 1 135 ? 0.786 15.747 -4.941 1.00 96.00 135 ALA A N 1
ATOM 976 C CA . ALA A 1 135 ? -0.330 16.293 -5.702 1.00 96.00 135 ALA A CA 1
ATOM 977 C C . ALA A 1 135 ? -1.361 15.230 -6.125 1.00 96.00 135 ALA A C 1
ATOM 979 O O . ALA A 1 135 ? -2.352 15.587 -6.768 1.00 96.00 135 ALA A O 1
ATOM 980 N N . SER A 1 136 ? -1.159 13.959 -5.767 1.00 96.56 136 SER A N 1
ATOM 981 C CA . SER A 1 136 ? -2.057 12.859 -6.114 1.00 96.56 136 SER A CA 1
ATOM 982 C C . SER A 1 136 ? -3.443 13.034 -5.492 1.00 96.56 136 SER A C 1
ATOM 984 O O . SER A 1 136 ? -3.603 13.505 -4.364 1.00 96.56 136 SER A O 1
ATOM 986 N N . THR A 1 137 ? -4.474 12.706 -6.280 1.00 97.44 137 THR A N 1
ATOM 987 C CA . THR A 1 137 ? -5.891 12.906 -5.905 1.00 97.44 137 THR A CA 1
ATOM 988 C C . THR A 1 137 ? -6.809 11.732 -6.242 1.00 97.44 137 THR A C 1
ATOM 990 O O . THR A 1 137 ? -7.969 11.736 -5.834 1.00 97.44 137 THR A O 1
ATOM 993 N N . SER A 1 138 ? -6.331 10.730 -6.981 1.00 97.19 138 SER A N 1
ATOM 994 C CA . SER A 1 138 ? -7.141 9.559 -7.339 1.00 97.19 138 SER A CA 1
ATOM 995 C C . SER A 1 138 ? -7.252 8.561 -6.194 1.00 97.19 138 SER A C 1
ATOM 997 O O . SER A 1 138 ? -6.485 8.603 -5.244 1.00 97.19 138 SER A O 1
ATOM 999 N N . GLU A 1 139 ? -8.228 7.664 -6.227 1.00 97.75 139 GLU A N 1
ATOM 1000 C CA . GLU A 1 139 ? -8.293 6.572 -5.250 1.00 97.75 139 GLU A CA 1
ATOM 1001 C C . GLU A 1 139 ? -7.191 5.519 -5.475 1.00 97.75 139 GLU A C 1
ATOM 1003 O O . GLU A 1 139 ? -6.861 5.176 -6.614 1.00 97.75 139 GLU A O 1
ATOM 1008 N N . ILE A 1 140 ? -6.675 4.950 -4.381 1.00 98.62 140 ILE A N 1
ATOM 1009 C CA . ILE A 1 140 ? -5.789 3.780 -4.413 1.00 98.62 140 ILE A CA 1
ATOM 1010 C C . ILE A 1 140 ? -6.451 2.625 -3.663 1.00 98.62 140 ILE A C 1
ATOM 1012 O O . ILE A 1 140 ? -6.984 2.781 -2.564 1.00 98.62 140 ILE A O 1
ATOM 1016 N N . THR A 1 141 ? -6.423 1.438 -4.264 1.00 98.88 141 THR A N 1
ATOM 1017 C CA . THR A 1 141 ? -6.866 0.193 -3.626 1.00 98.88 141 THR A CA 1
ATOM 1018 C C . THR A 1 141 ? -5.674 -0.721 -3.408 1.00 98.88 141 THR A C 1
ATOM 1020 O O . THR A 1 141 ? -4.999 -1.085 -4.366 1.00 98.88 141 THR A O 1
ATOM 1023 N N . ILE A 1 142 ? -5.428 -1.111 -2.160 1.00 98.81 142 ILE A N 1
ATOM 1024 C CA . ILE A 1 142 ? -4.360 -2.036 -1.787 1.00 98.81 142 ILE A CA 1
ATOM 1025 C C . ILE A 1 142 ? -4.973 -3.302 -1.196 1.00 98.81 142 ILE A C 1
ATOM 1027 O O . ILE A 1 142 ? -5.693 -3.244 -0.202 1.00 98.81 142 ILE A O 1
ATOM 1031 N N . GLU A 1 143 ? -4.631 -4.454 -1.760 1.00 98.56 143 GLU A N 1
ATOM 1032 C CA . GLU A 1 143 ? -4.901 -5.769 -1.183 1.00 98.56 143 GLU A CA 1
ATOM 1033 C C . GLU A 1 143 ? -3.577 -6.387 -0.740 1.00 98.56 143 GLU A C 1
ATOM 1035 O O . GLU A 1 143 ? -2.753 -6.780 -1.564 1.00 98.56 143 GLU A O 1
ATOM 1040 N N . ASN A 1 144 ? -3.353 -6.469 0.568 1.00 97.88 144 ASN A N 1
ATOM 1041 C CA . ASN A 1 144 ? -2.149 -7.053 1.130 1.00 97.88 144 ASN A CA 1
ATOM 1042 C C . ASN A 1 144 ? -2.447 -8.422 1.758 1.00 97.88 144 ASN A C 1
ATOM 1044 O O . ASN A 1 144 ? -3.419 -8.614 2.494 1.00 97.88 144 ASN A O 1
ATOM 1048 N N . SER A 1 145 ? -1.579 -9.380 1.456 1.00 95.69 145 SER A N 1
ATOM 1049 C CA . SER A 1 145 ? -1.446 -10.677 2.122 1.00 95.69 145 SER A CA 1
ATOM 1050 C C . SER A 1 145 ? 0.015 -11.096 2.344 1.00 95.69 145 SER A C 1
ATOM 1052 O O . SER A 1 145 ? 0.255 -12.127 2.979 1.00 95.69 145 SER A O 1
ATOM 1054 N N . GLY A 1 146 ? 0.964 -10.280 1.866 1.00 95.56 146 GLY A N 1
ATOM 1055 C CA . GLY A 1 146 ? 2.402 -10.391 2.099 1.00 95.56 146 GLY A CA 1
ATOM 1056 C C . GLY A 1 146 ? 2.950 -9.303 3.031 1.00 95.56 146 GLY A C 1
ATOM 1057 O O . GLY A 1 146 ? 2.265 -8.844 3.950 1.00 95.56 146 GLY A O 1
ATOM 1058 N N . THR A 1 147 ? 4.188 -8.879 2.785 1.00 96.88 147 THR A N 1
ATOM 1059 C CA . THR A 1 147 ? 4.933 -7.940 3.637 1.00 96.88 147 THR A CA 1
ATOM 1060 C C . THR A 1 147 ? 5.156 -6.598 2.937 1.00 96.88 147 THR A C 1
ATOM 1062 O O . THR A 1 147 ? 5.618 -6.561 1.795 1.00 96.88 147 THR A O 1
ATOM 1065 N N . LEU A 1 148 ? 4.877 -5.502 3.647 1.00 98.56 148 LEU A N 1
ATOM 1066 C CA . LEU A 1 148 ? 5.192 -4.125 3.254 1.00 98.56 148 LEU A CA 1
ATOM 1067 C C . LEU A 1 148 ? 6.171 -3.517 4.265 1.00 98.56 148 LEU A C 1
ATOM 1069 O O . LEU A 1 148 ? 5.877 -3.480 5.462 1.00 98.56 148 LEU A O 1
ATOM 1073 N N . VAL A 1 149 ? 7.317 -3.017 3.805 1.00 97.88 149 VAL A N 1
ATOM 1074 C CA . VAL A 1 149 ? 8.369 -2.453 4.666 1.00 97.88 149 VAL A CA 1
ATOM 1075 C C . VAL A 1 149 ? 8.679 -1.004 4.306 1.00 97.88 149 VAL A C 1
ATOM 1077 O O . VAL A 1 149 ? 9.178 -0.708 3.223 1.00 97.88 149 VAL A O 1
ATOM 1080 N N . GLY A 1 150 ? 8.429 -0.106 5.259 1.00 96.88 150 GLY A N 1
ATOM 1081 C CA . GLY A 1 150 ? 8.790 1.305 5.188 1.00 96.88 150 GLY A CA 1
ATOM 1082 C C . GLY A 1 150 ? 10.011 1.634 6.032 1.00 96.88 150 GLY A C 1
ATOM 1083 O O . GLY A 1 150 ? 9.918 1.767 7.257 1.00 96.88 150 GLY A O 1
ATOM 1084 N N . ARG A 1 151 ? 11.173 1.804 5.398 1.00 94.69 151 ARG A N 1
ATOM 1085 C CA . ARG A 1 151 ? 12.436 2.080 6.101 1.00 94.69 151 ARG A CA 1
ATOM 1086 C C . ARG A 1 151 ? 12.480 3.456 6.770 1.00 94.69 151 ARG A C 1
ATOM 1088 O O . ARG A 1 151 ? 13.286 3.645 7.682 1.00 94.69 151 ARG A O 1
ATOM 1095 N N . SER A 1 152 ? 11.628 4.400 6.365 1.00 92.75 152 SER A N 1
ATOM 1096 C CA . SER A 1 152 ? 11.502 5.723 7.000 1.00 92.75 152 SER A CA 1
ATOM 1097 C C . SER A 1 152 ? 10.749 5.691 8.338 1.00 92.75 152 SER A C 1
ATOM 1099 O O . SER A 1 152 ? 10.766 6.672 9.082 1.00 92.75 152 SER A O 1
ATOM 1101 N N . GLY A 1 153 ? 10.093 4.568 8.649 1.00 94.06 153 GLY A N 1
ATOM 1102 C CA . GLY A 1 153 ? 9.112 4.448 9.725 1.00 94.06 153 GLY A CA 1
ATOM 1103 C C . GLY A 1 153 ? 7.663 4.544 9.238 1.00 94.06 153 GLY A C 1
ATOM 1104 O O . GLY A 1 153 ? 6.771 4.148 9.981 1.00 94.06 153 GLY A O 1
ATOM 1105 N N . THR A 1 154 ? 7.424 4.986 7.999 1.00 96.56 154 THR A N 1
ATOM 1106 C CA . THR A 1 154 ? 6.113 4.948 7.329 1.00 96.56 154 THR A CA 1
ATOM 1107 C C . THR A 1 154 ? 6.156 3.922 6.198 1.00 96.56 154 THR A C 1
ATOM 1109 O O . THR A 1 154 ? 7.056 3.966 5.369 1.00 96.56 154 THR A O 1
ATOM 1112 N N . ALA A 1 155 ? 5.218 2.976 6.170 1.00 98.25 155 ALA A N 1
ATOM 1113 C CA . ALA A 1 155 ? 5.132 1.940 5.139 1.00 98.25 155 ALA A CA 1
ATOM 1114 C C . ALA A 1 155 ? 4.267 2.367 3.954 1.00 98.25 155 ALA A C 1
ATOM 1116 O O . ALA A 1 155 ? 4.634 2.099 2.814 1.00 98.25 155 ALA A O 1
ATOM 1117 N N . ILE A 1 156 ? 3.139 3.024 4.222 1.00 98.62 156 ILE A N 1
ATOM 1118 C CA . ILE A 1 156 ? 2.234 3.535 3.191 1.00 98.62 156 ILE A CA 1
ATOM 1119 C C . ILE A 1 156 ? 2.007 5.016 3.463 1.00 98.62 156 ILE A C 1
ATOM 1121 O O . ILE A 1 156 ? 1.566 5.374 4.560 1.00 98.62 156 ILE A O 1
ATOM 1125 N N . GLN A 1 157 ? 2.288 5.858 2.474 1.00 97.69 157 GLN A N 1
ATOM 1126 C CA . GLN A 1 157 ? 2.038 7.291 2.553 1.00 97.69 157 GLN A CA 1
ATOM 1127 C C . GLN A 1 157 ? 1.266 7.768 1.329 1.00 97.69 157 GLN A C 1
ATOM 1129 O O . GLN A 1 157 ? 1.836 7.923 0.254 1.00 97.69 157 GLN A O 1
ATOM 1134 N N . PHE A 1 158 ? -0.024 8.029 1.521 1.00 98.19 158 PHE A N 1
ATOM 1135 C CA . PHE A 1 158 ? -0.860 8.676 0.520 1.00 98.19 158 PHE A CA 1
ATOM 1136 C C . PHE A 1 158 ? -0.809 10.199 0.634 1.00 98.19 158 PHE A C 1
ATOM 1138 O O . PHE A 1 158 ? -0.480 10.772 1.683 1.00 98.19 158 PHE A O 1
ATOM 1145 N N . ALA A 1 159 ? -1.154 10.863 -0.466 1.00 97.31 159 ALA A N 1
ATOM 1146 C CA . ALA A 1 159 ? -1.069 12.299 -0.593 1.00 97.31 159 ALA A CA 1
ATOM 1147 C C . ALA A 1 159 ? -2.088 12.996 0.320 1.00 97.31 159 ALA A C 1
ATOM 1149 O O . ALA A 1 159 ? -3.181 12.483 0.564 1.00 97.31 159 ALA A O 1
ATOM 1150 N N . PRO A 1 160 ? -1.816 14.232 0.775 1.00 97.31 160 PRO A N 1
ATOM 1151 C CA . PRO A 1 160 ? -2.742 14.963 1.639 1.00 97.31 160 PRO A CA 1
ATOM 1152 C C . PRO A 1 160 ? -4.137 15.201 1.045 1.00 97.31 160 PRO A C 1
ATOM 1154 O O . PRO A 1 160 ? -5.052 15.518 1.798 1.00 97.31 160 PRO A O 1
ATOM 1157 N N . ASN A 1 161 ? -4.289 15.111 -0.281 1.00 96.62 161 ASN A N 1
ATOM 1158 C CA . ASN A 1 161 ? -5.559 15.272 -0.992 1.00 96.62 161 ASN A CA 1
ATOM 1159 C C . ASN A 1 161 ? -5.955 14.005 -1.770 1.00 96.62 161 ASN A C 1
ATOM 1161 O O . ASN A 1 161 ? -6.666 14.126 -2.771 1.00 96.62 161 ASN A O 1
ATOM 1165 N N . GLN A 1 162 ? -5.477 12.828 -1.346 1.00 97.94 162 GLN A N 1
ATOM 1166 C CA . GLN A 1 162 ? -5.831 11.556 -1.973 1.00 97.94 162 GLN A CA 1
ATOM 1167 C C . GLN A 1 162 ? -7.358 11.384 -2.051 1.00 97.94 162 GLN A C 1
ATOM 1169 O O . GLN A 1 162 ? -8.118 11.949 -1.259 1.00 97.94 162 GLN A O 1
ATOM 1174 N N . GLY A 1 163 ? -7.818 10.635 -3.051 1.00 97.81 163 GLY A N 1
ATOM 1175 C CA . GLY A 1 163 ? -9.209 10.213 -3.138 1.00 97.81 163 GLY A CA 1
ATOM 1176 C C . GLY A 1 163 ? -9.516 9.089 -2.149 1.00 97.81 163 GLY A C 1
ATOM 1177 O O . GLY A 1 163 ? -8.620 8.530 -1.524 1.00 97.81 163 GLY A O 1
ATOM 1178 N N . ASN A 1 164 ? -10.793 8.709 -2.070 1.00 98.62 164 ASN A N 1
ATOM 1179 C CA . ASN A 1 164 ? -11.282 7.658 -1.174 1.00 98.62 164 ASN A CA 1
ATOM 1180 C C . ASN A 1 164 ? -10.582 6.318 -1.445 1.00 98.62 164 ASN A C 1
ATOM 1182 O O . ASN A 1 164 ? -10.945 5.592 -2.374 1.00 98.62 164 ASN A O 1
ATOM 1186 N N . SER A 1 165 ? -9.619 5.977 -0.608 1.00 98.75 165 SER A N 1
ATOM 1187 C CA . SER A 1 165 ? -8.726 4.846 -0.789 1.00 98.75 165 SER A CA 1
ATOM 1188 C C . SER A 1 165 ? -9.100 3.686 0.128 1.00 98.75 165 SER A C 1
ATOM 1190 O O . SER A 1 165 ? -9.888 3.801 1.077 1.00 98.75 165 SER A O 1
ATOM 1192 N N . SER A 1 166 ? -8.574 2.505 -0.181 1.00 98.75 166 SER A N 1
ATOM 1193 C CA . SER A 1 166 ? -8.816 1.322 0.635 1.00 98.75 166 SER A CA 1
ATOM 1194 C C . SER A 1 166 ? -7.583 0.452 0.789 1.00 98.75 166 SER A C 1
ATOM 1196 O O . SER A 1 166 ? -6.810 0.274 -0.147 1.00 98.75 166 SER A O 1
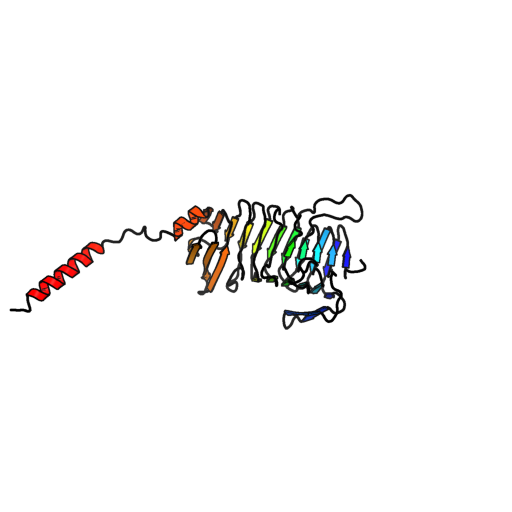ATOM 1198 N N . LEU A 1 167 ? -7.426 -0.102 1.988 1.00 98.75 167 LEU A N 1
ATOM 1199 C CA . LEU A 1 167 ? -6.412 -1.087 2.330 1.00 98.75 167 LEU A CA 1
ATOM 1200 C C . LEU A 1 167 ? -7.107 -2.308 2.920 1.00 98.75 167 LEU A C 1
ATOM 1202 O O . LEU A 1 167 ? -7.724 -2.219 3.981 1.00 98.75 167 LEU A O 1
ATOM 1206 N N . GLN A 1 168 ? -6.989 -3.447 2.253 1.00 98.00 168 GLN A N 1
ATOM 1207 C CA . GLN A 1 168 ? -7.413 -4.739 2.761 1.00 98.00 168 GLN A CA 1
ATOM 1208 C C . GLN A 1 168 ? -6.204 -5.538 3.240 1.00 98.00 168 GLN A C 1
ATOM 1210 O O . GLN A 1 168 ? -5.238 -5.723 2.506 1.00 98.00 168 GLN A O 1
ATOM 1215 N N . LEU A 1 169 ? -6.282 -6.038 4.469 1.00 95.50 169 LEU A N 1
ATOM 1216 C CA . LEU A 1 169 ? -5.273 -6.867 5.113 1.00 95.50 169 LEU A CA 1
ATOM 1217 C C . LEU A 1 169 ? -5.837 -8.262 5.322 1.00 95.50 169 LEU A C 1
ATOM 1219 O O . LEU A 1 169 ? -6.857 -8.425 5.995 1.00 95.50 169 LEU A O 1
ATOM 1223 N N . SER A 1 170 ? -5.150 -9.251 4.761 1.00 92.50 170 SER A N 1
ATOM 1224 C CA . SER A 1 170 ? -5.540 -10.656 4.835 1.00 92.50 170 SER A CA 1
ATOM 1225 C C . SER A 1 170 ? -4.371 -11.613 5.011 1.00 92.50 170 SER A C 1
ATOM 1227 O O . SER A 1 170 ? -3.209 -11.214 4.926 1.00 92.50 170 SER A O 1
ATOM 1229 N N . GLY A 1 171 ? -4.669 -12.879 5.311 1.00 87.62 171 GLY A N 1
ATOM 1230 C CA . GLY A 1 171 ? -3.678 -13.946 5.406 1.00 87.62 171 GLY A CA 1
ATOM 1231 C C . GLY A 1 171 ? -2.547 -13.617 6.381 1.00 87.62 171 GLY A C 1
ATOM 1232 O O . GLY A 1 171 ? -2.778 -13.425 7.574 1.00 87.62 171 GLY A O 1
ATOM 1233 N N . ASN A 1 172 ? -1.323 -13.553 5.854 1.00 84.25 172 ASN A N 1
ATOM 1234 C CA . ASN A 1 172 ? -0.102 -13.280 6.614 1.00 84.25 172 ASN A CA 1
ATOM 1235 C C . ASN A 1 172 ? 0.375 -11.832 6.446 1.00 84.25 172 ASN A C 1
ATOM 1237 O O . ASN A 1 172 ? 1.575 -11.583 6.516 1.00 84.25 172 ASN A O 1
ATOM 1241 N N . SER A 1 173 ? -0.554 -10.899 6.213 1.00 92.06 173 SER A N 1
ATOM 1242 C CA . SER A 1 173 ? -0.242 -9.477 6.093 1.00 92.06 173 SER A CA 1
ATOM 1243 C C . SER A 1 173 ? 0.669 -8.994 7.212 1.00 92.06 173 SER A C 1
ATOM 1245 O O . SER A 1 173 ? 0.317 -9.099 8.387 1.00 92.06 173 SER A O 1
ATOM 1247 N N . GLU A 1 174 ? 1.789 -8.399 6.826 1.00 93.06 174 GLU A N 1
ATOM 1248 C CA . GLU A 1 174 ? 2.714 -7.730 7.730 1.00 93.06 174 GLU A CA 1
ATOM 1249 C C . GLU A 1 174 ? 3.032 -6.337 7.188 1.00 93.06 174 GLU A C 1
ATOM 1251 O O . GLU A 1 174 ? 3.401 -6.177 6.025 1.00 93.06 174 GLU A O 1
ATOM 1256 N N . ILE A 1 175 ? 2.892 -5.322 8.040 1.00 96.50 175 ILE A N 1
ATOM 1257 C CA . ILE A 1 175 ? 3.248 -3.943 7.708 1.00 96.50 175 ILE A CA 1
ATOM 1258 C C . ILE A 1 175 ? 4.274 -3.440 8.721 1.00 96.50 175 ILE A C 1
ATOM 1260 O O . ILE A 1 175 ? 4.016 -3.361 9.924 1.00 96.50 175 ILE A O 1
ATOM 1264 N N . ILE A 1 176 ? 5.447 -3.059 8.231 1.00 96.69 176 ILE A N 1
ATOM 1265 C CA . ILE A 1 176 ? 6.523 -2.493 9.041 1.00 96.69 176 ILE A CA 1
ATOM 1266 C C . ILE A 1 176 ? 6.574 -0.988 8.781 1.00 96.69 176 ILE A C 1
ATOM 1268 O O . ILE A 1 176 ? 7.301 -0.523 7.907 1.00 96.69 176 ILE A O 1
ATOM 1272 N N . GLY A 1 177 ? 5.765 -0.235 9.530 1.00 97.38 177 GLY A N 1
ATOM 1273 C CA . GLY A 1 177 ? 5.699 1.227 9.485 1.00 97.38 177 GLY A CA 1
ATOM 1274 C C . GLY A 1 177 ? 4.275 1.776 9.570 1.00 97.38 177 GLY A C 1
ATOM 1275 O O . GLY A 1 177 ? 3.302 1.026 9.525 1.00 97.38 177 GLY A O 1
ATOM 1276 N N . ASP A 1 178 ? 4.151 3.092 9.711 1.00 98.38 178 ASP A N 1
ATOM 1277 C CA . ASP A 1 178 ? 2.869 3.803 9.711 1.00 98.38 178 ASP A CA 1
ATOM 1278 C C . ASP A 1 178 ? 2.128 3.658 8.368 1.00 98.38 178 ASP A C 1
ATOM 1280 O O . ASP A 1 178 ? 2.736 3.449 7.315 1.00 98.38 178 ASP A O 1
ATOM 1284 N N . VAL A 1 179 ? 0.803 3.773 8.412 1.00 98.75 179 VAL A N 1
ATOM 1285 C CA . VAL A 1 179 ? -0.079 3.807 7.239 1.00 98.75 179 VAL A CA 1
ATOM 1286 C C . VAL A 1 179 ? -0.869 5.104 7.296 1.00 98.75 179 VAL A C 1
ATOM 1288 O O . VAL A 1 179 ? -1.666 5.288 8.214 1.00 98.75 179 VAL A O 1
ATOM 1291 N N . ILE A 1 180 ? -0.648 5.993 6.331 1.00 98.50 180 ILE A N 1
ATOM 1292 C CA . ILE A 1 180 ? -1.234 7.336 6.291 1.00 98.50 180 ILE A CA 1
ATOM 1293 C C . ILE A 1 180 ? -2.111 7.448 5.045 1.00 98.50 180 ILE A C 1
ATOM 1295 O O . ILE A 1 180 ? -1.589 7.417 3.933 1.00 98.50 180 ILE A O 1
ATOM 1299 N N . PHE A 1 181 ? -3.426 7.586 5.234 1.00 98.44 181 PHE A N 1
ATOM 1300 C CA . PHE A 1 181 ? -4.394 7.625 4.132 1.00 98.44 181 PHE A CA 1
ATOM 1301 C C . PHE A 1 181 ? -4.545 9.000 3.460 1.00 98.44 181 PHE A C 1
ATOM 1303 O O . PHE A 1 181 ? -4.893 9.073 2.287 1.00 98.44 181 PHE A O 1
ATOM 1310 N N . GLY A 1 182 ? -4.231 10.091 4.164 1.00 97.12 182 GLY A N 1
ATOM 1311 C CA . GLY A 1 182 ? -4.332 11.438 3.603 1.00 97.12 182 GLY A CA 1
ATOM 1312 C C . GLY A 1 182 ? -5.719 12.051 3.785 1.00 97.12 182 GLY A C 1
ATOM 1313 O O . GLY A 1 182 ? -6.124 12.309 4.918 1.00 97.12 182 GLY A O 1
ATOM 1314 N N . ALA A 1 183 ? -6.401 12.379 2.693 1.00 96.12 183 ALA A N 1
ATOM 1315 C CA . ALA A 1 183 ? -7.795 12.815 2.728 1.00 96.12 183 ALA A CA 1
ATOM 1316 C C . ALA A 1 183 ? -8.698 11.763 2.079 1.00 96.12 183 ALA A C 1
ATOM 1318 O O . ALA A 1 183 ? -8.212 10.865 1.407 1.00 96.12 183 ALA A O 1
ATOM 1319 N N . GLY A 1 184 ? -10.009 11.945 2.222 1.00 97.50 184 GLY A N 1
ATOM 1320 C CA . GLY A 1 184 ? -11.007 11.065 1.626 1.00 97.50 184 GLY A CA 1
ATOM 1321 C C . GLY A 1 184 ? -11.816 10.335 2.691 1.00 97.50 184 GLY A C 1
ATOM 1322 O O . GLY A 1 184 ? -11.609 10.491 3.887 1.00 97.50 184 GLY A O 1
ATOM 1323 N N . ASP A 1 185 ? -12.807 9.574 2.245 1.00 98.56 185 ASP A N 1
ATOM 1324 C CA . ASP A 1 185 ? -13.565 8.665 3.103 1.00 98.56 185 ASP A CA 1
ATOM 1325 C C . ASP A 1 185 ? -12.964 7.256 2.972 1.00 98.56 185 ASP A C 1
ATOM 1327 O O . ASP A 1 185 ? -13.451 6.417 2.199 1.00 98.56 185 ASP A O 1
ATOM 1331 N N . ASP A 1 186 ? -11.871 7.018 3.696 1.00 98.81 186 ASP A N 1
ATOM 1332 C CA . ASP A 1 186 ? -11.011 5.852 3.515 1.00 98.81 186 ASP A CA 1
ATOM 1333 C C . ASP A 1 186 ? -11.474 4.605 4.268 1.00 98.81 186 ASP A C 1
ATOM 1335 O O . ASP A 1 186 ? -12.226 4.650 5.254 1.00 98.81 186 ASP A O 1
ATOM 1339 N N . LYS A 1 187 ? -10.999 3.444 3.803 1.00 98.62 187 LYS A N 1
ATOM 1340 C CA . LYS A 1 187 ? -11.358 2.139 4.370 1.00 98.62 187 LYS A CA 1
ATOM 1341 C C . LYS A 1 187 ? -10.140 1.293 4.698 1.00 98.62 187 LYS A C 1
ATOM 1343 O O . LYS A 1 187 ? -9.392 0.897 3.812 1.00 98.62 187 LYS A O 1
ATOM 1348 N N . LEU A 1 188 ? -10.038 0.895 5.959 1.00 98.44 188 LEU A N 1
ATOM 1349 C CA . LEU A 1 188 ? -9.185 -0.208 6.383 1.00 98.44 188 LEU A CA 1
ATOM 1350 C C . LEU A 1 188 ? -10.045 -1.455 6.585 1.00 98.44 188 LEU A C 1
ATOM 1352 O O . LEU A 1 188 ? -10.958 -1.453 7.408 1.00 98.44 188 LEU A O 1
ATOM 1356 N N . ILE A 1 189 ? -9.761 -2.520 5.849 1.00 97.44 189 ILE A N 1
ATOM 1357 C CA . ILE A 1 189 ? -10.467 -3.797 5.931 1.00 97.44 189 ILE A CA 1
ATOM 1358 C C . ILE A 1 189 ? -9.496 -4.838 6.471 1.00 97.44 189 ILE A C 1
ATOM 1360 O O . ILE A 1 189 ? -8.421 -5.048 5.927 1.00 97.44 189 ILE A O 1
ATOM 1364 N N . VAL A 1 190 ? -9.886 -5.503 7.546 1.00 93.69 190 VAL A N 1
ATOM 1365 C CA . VAL A 1 190 ? -9.155 -6.595 8.174 1.00 93.69 190 VAL A CA 1
ATOM 1366 C C . VAL A 1 190 ? -10.001 -7.853 8.018 1.00 93.69 190 VAL A C 1
ATOM 1368 O O . VAL A 1 190 ? -11.082 -7.962 8.608 1.00 93.69 190 VAL A O 1
ATOM 1371 N N . ASP A 1 191 ? -9.517 -8.781 7.198 1.00 88.69 191 ASP A N 1
ATOM 1372 C CA . ASP A 1 191 ? -10.278 -9.939 6.731 1.00 88.69 191 ASP A CA 1
ATOM 1373 C C . ASP A 1 191 ? -9.368 -11.152 6.517 1.00 88.69 191 ASP A C 1
ATOM 1375 O O . ASP A 1 191 ? -8.337 -11.046 5.869 1.00 88.69 191 ASP A O 1
ATOM 1379 N N . GLY A 1 192 ? -9.718 -12.323 7.036 1.00 78.56 192 GLY A N 1
ATOM 1380 C CA . GLY A 1 192 ? -8.988 -13.565 6.784 1.00 78.56 192 GLY A CA 1
ATOM 1381 C C . GLY A 1 192 ? -7.571 -13.614 7.359 1.00 78.56 192 GLY A C 1
ATOM 1382 O O . GLY A 1 192 ? -6.726 -14.317 6.801 1.00 78.56 192 GLY A O 1
ATOM 1383 N N . LEU A 1 193 ? -7.277 -12.870 8.431 1.00 77.00 193 LEU A N 1
ATOM 1384 C CA . LEU A 1 193 ? -5.970 -12.932 9.094 1.00 77.00 193 LEU A CA 1
ATOM 1385 C C . LEU A 1 193 ? -5.748 -14.298 9.752 1.00 77.00 193 LEU A C 1
ATOM 1387 O O . LEU A 1 193 ? -6.632 -14.852 10.413 1.00 77.00 193 LEU A O 1
ATOM 1391 N N . THR A 1 194 ? -4.550 -14.848 9.572 1.00 68.94 194 THR A N 1
ATOM 1392 C CA . THR A 1 194 ? -4.165 -16.123 10.182 1.00 68.94 194 THR A CA 1
ATOM 1393 C C . THR A 1 194 ? -3.707 -15.911 11.627 1.00 68.94 194 THR A C 1
ATOM 1395 O O . THR A 1 194 ? -3.506 -14.797 12.106 1.00 68.94 194 THR A O 1
ATOM 1398 N N . SER A 1 195 ? -3.547 -17.000 12.375 1.00 55.84 195 SER A N 1
ATOM 1399 C CA . SER A 1 195 ? -3.245 -16.905 13.803 1.00 55.84 195 SER A CA 1
ATOM 1400 C C . SER A 1 195 ? -1.822 -16.371 14.099 1.00 55.84 195 SER A C 1
ATOM 1402 O O . SER A 1 195 ? -1.534 -15.867 15.181 1.00 55.84 195 SER A O 1
ATOM 1404 N N . THR A 1 196 ? -0.948 -16.338 13.087 1.00 55.91 196 THR A N 1
ATOM 1405 C CA . THR A 1 196 ? 0.415 -15.790 13.178 1.00 55.91 196 THR A CA 1
ATOM 1406 C C . THR A 1 196 ? 0.507 -14.266 13.056 1.00 55.91 196 THR A C 1
ATOM 1408 O O . THR A 1 196 ? 1.587 -13.722 13.268 1.00 55.91 196 THR A O 1
ATOM 1411 N N . SER A 1 197 ? -0.583 -13.565 12.724 1.00 62.56 197 SER A N 1
ATOM 1412 C CA . SER A 1 197 ? -0.546 -12.157 12.293 1.00 62.56 197 SER A CA 1
ATOM 1413 C C . SER A 1 197 ? -0.225 -11.126 13.384 1.00 62.56 197 SER A C 1
ATOM 1415 O O . SER A 1 197 ? -0.113 -9.950 13.066 1.00 62.56 197 SER A O 1
ATOM 1417 N N . GLY A 1 198 ? -0.056 -11.529 14.651 1.00 75.69 198 GLY A N 1
ATOM 1418 C CA . GLY A 1 198 ? 0.445 -10.670 15.733 1.00 75.69 198 GLY A CA 1
ATOM 1419 C C . GLY A 1 198 ? -0.105 -9.234 15.716 1.00 75.69 198 GLY A C 1
ATOM 1420 O O . GLY A 1 198 ? -1.291 -8.997 15.915 1.00 75.69 198 GLY A O 1
ATOM 1421 N N . MET A 1 199 ? 0.766 -8.253 15.493 1.00 81.44 199 MET A N 1
ATOM 1422 C CA . MET A 1 199 ? 0.389 -6.842 15.392 1.00 81.44 199 MET A CA 1
ATOM 1423 C C . MET A 1 199 ? 0.163 -6.453 13.921 1.00 81.44 199 MET A C 1
ATOM 1425 O O . MET A 1 199 ? 1.040 -6.697 13.100 1.00 81.44 199 MET A O 1
ATOM 1429 N N . LEU A 1 200 ? -0.960 -5.790 13.605 1.00 85.31 200 LEU A N 1
ATOM 1430 C CA . LEU A 1 200 ? -1.330 -5.365 12.239 1.00 85.31 200 LEU A CA 1
ATOM 1431 C C . LEU A 1 200 ? -0.249 -4.569 11.512 1.00 85.31 200 LEU A C 1
ATOM 1433 O O . LEU A 1 200 ? -0.098 -4.659 10.298 1.00 85.31 200 LEU A O 1
ATOM 1437 N N . SER A 1 201 ? 0.411 -3.703 12.268 1.00 89.00 201 SER A N 1
ATOM 1438 C CA . SER A 1 201 ? 1.487 -2.854 11.806 1.00 89.00 201 SER A CA 1
ATOM 1439 C C . SER A 1 201 ? 2.378 -2.493 12.990 1.00 89.00 201 SER A C 1
ATOM 1441 O O . SER A 1 201 ? 1.886 -2.295 14.103 1.00 89.00 201 SER A O 1
ATOM 1443 N N . THR A 1 202 ? 3.685 -2.341 12.770 1.00 93.06 202 THR A N 1
ATOM 1444 C CA . THR A 1 202 ? 4.585 -1.772 13.789 1.00 93.06 202 THR A CA 1
ATOM 1445 C C . THR A 1 202 ? 4.301 -0.309 14.124 1.00 93.06 202 THR A C 1
ATOM 1447 O O . THR A 1 202 ? 4.683 0.157 15.205 1.00 93.06 202 THR A O 1
ATOM 1450 N N . GLY A 1 203 ? 3.620 0.392 13.222 1.00 95.56 203 GLY A N 1
ATOM 1451 C CA . GLY A 1 203 ? 3.243 1.793 13.321 1.00 95.56 203 GLY A CA 1
ATOM 1452 C C . GLY A 1 203 ? 1.794 2.022 13.756 1.00 95.56 203 GLY A C 1
ATOM 1453 O O . GLY A 1 203 ? 1.242 1.309 14.604 1.00 95.56 203 GLY A O 1
ATOM 1454 N N . ILE A 1 204 ? 1.210 3.083 13.209 1.00 97.12 204 ILE A N 1
ATOM 1455 C CA . ILE A 1 204 ? -0.164 3.546 13.411 1.00 97.12 204 ILE A CA 1
ATOM 1456 C C . ILE A 1 204 ? -0.875 3.586 12.055 1.00 97.12 204 ILE A C 1
ATOM 1458 O O . ILE A 1 204 ? -0.293 3.999 11.057 1.00 97.12 204 ILE A O 1
ATOM 1462 N N . PHE A 1 205 ? -2.150 3.201 12.034 1.00 98.62 205 PHE A N 1
ATOM 1463 C CA . PHE A 1 205 ? -3.056 3.537 10.939 1.00 98.62 205 PHE A CA 1
ATOM 1464 C C . PHE A 1 205 ? -3.662 4.916 11.204 1.00 98.62 205 PHE A C 1
ATOM 1466 O O . PHE A 1 205 ? -4.349 5.113 12.211 1.00 98.62 205 PHE A O 1
ATOM 1473 N N . ASP A 1 206 ? -3.410 5.865 10.315 1.00 98.62 206 ASP A N 1
ATOM 1474 C CA . ASP A 1 206 ? -3.955 7.216 10.350 1.00 98.62 206 ASP A CA 1
ATOM 1475 C C . ASP A 1 206 ? -4.902 7.413 9.165 1.00 98.62 206 ASP A C 1
ATOM 1477 O O . ASP A 1 206 ? -4.462 7.510 8.018 1.00 98.62 206 ASP A O 1
ATOM 1481 N N . GLY A 1 207 ? -6.205 7.471 9.450 1.00 98.19 207 GLY A N 1
ATOM 1482 C CA . GLY A 1 207 ? -7.220 7.753 8.433 1.00 98.19 207 GLY A CA 1
ATOM 1483 C C . GLY A 1 207 ? -7.143 9.177 7.866 1.00 98.19 207 GLY A C 1
ATOM 1484 O O . GLY A 1 207 ? -7.697 9.443 6.813 1.00 98.19 207 GLY A O 1
ATOM 1485 N N . GLY A 1 208 ? -6.469 10.111 8.538 1.00 97.38 208 GLY A N 1
ATOM 1486 C CA . GLY A 1 208 ? -6.346 11.487 8.072 1.00 97.38 208 GLY A CA 1
ATOM 1487 C C . GLY A 1 208 ? -7.673 12.261 8.046 1.00 97.38 208 GLY A C 1
ATOM 1488 O O . GLY A 1 208 ? -8.452 12.221 9.000 1.00 97.38 208 GLY A O 1
ATOM 1489 N N . LEU A 1 209 ? -7.899 13.059 7.003 1.00 97.06 209 LEU A N 1
ATOM 1490 C CA . LEU A 1 209 ? -9.074 13.926 6.873 1.00 97.06 209 LEU A CA 1
ATOM 1491 C C . LEU A 1 209 ? -10.229 13.213 6.167 1.00 97.06 209 LEU A C 1
ATOM 1493 O O . LEU A 1 209 ? -10.064 12.765 5.047 1.00 97.06 209 LEU A O 1
ATOM 1497 N N . GLY A 1 210 ? -11.429 13.270 6.743 1.00 97.12 210 GLY A N 1
ATOM 1498 C CA . GLY A 1 210 ? -12.648 12.715 6.145 1.00 97.12 210 GLY A CA 1
ATOM 1499 C C . GLY A 1 210 ? -13.322 11.704 7.067 1.00 97.12 210 GLY A C 1
ATOM 1500 O O . GLY A 1 210 ? -13.017 11.654 8.262 1.00 97.12 210 GLY A O 1
ATOM 1501 N N . GLU A 1 211 ? -14.293 10.953 6.550 1.00 98.00 211 GLU A N 1
ATOM 1502 C CA . GLU A 1 211 ? -15.076 9.989 7.331 1.00 98.00 211 GLU A CA 1
ATOM 1503 C C . GLU A 1 211 ? -14.550 8.560 7.149 1.00 98.00 211 GLU A C 1
ATOM 1505 O O . GLU A 1 211 ? -15.137 7.715 6.466 1.00 98.00 211 GLU A O 1
ATOM 1510 N N . ASN A 1 212 ? -13.438 8.271 7.822 1.00 98.69 212 ASN A N 1
ATOM 1511 C CA . ASN A 1 212 ? -12.717 7.011 7.658 1.00 98.69 212 ASN A CA 1
ATOM 1512 C C . ASN A 1 212 ? -13.335 5.864 8.454 1.00 98.69 212 ASN A C 1
ATOM 1514 O O . ASN A 1 212 ? -13.891 6.043 9.546 1.00 98.69 212 ASN A O 1
ATOM 1518 N N . SER A 1 213 ? -13.202 4.650 7.929 1.00 98.62 213 SER A N 1
ATOM 1519 C CA . SER A 1 213 ? -13.849 3.463 8.484 1.00 98.62 213 SER A CA 1
ATOM 1520 C C . SER A 1 213 ? -12.902 2.272 8.592 1.00 98.62 213 SER A C 1
ATOM 1522 O O . SER A 1 213 ? -12.156 1.971 7.662 1.00 98.62 213 SER A O 1
ATOM 1524 N N . VAL A 1 214 ? -12.986 1.548 9.710 1.00 98.12 214 VAL A N 1
ATOM 1525 C CA . VAL A 1 214 ? -12.313 0.256 9.898 1.00 98.12 214 VAL A CA 1
ATOM 1526 C C . VAL A 1 214 ? -13.344 -0.867 9.889 1.00 98.12 214 VAL A C 1
ATOM 1528 O O . VAL A 1 214 ? -14.368 -0.791 10.571 1.00 98.12 214 VAL A O 1
ATOM 1531 N N . PHE A 1 215 ? -13.069 -1.929 9.142 1.00 97.44 215 P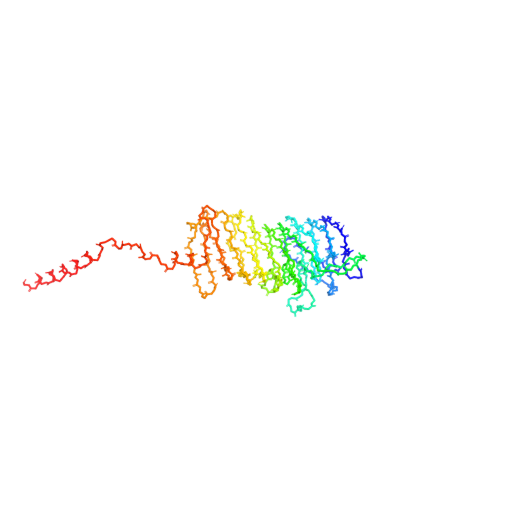HE A N 1
ATOM 1532 C CA . PHE A 1 215 ? -13.888 -3.130 9.049 1.00 97.44 215 PHE A CA 1
ATOM 1533 C C . PHE A 1 215 ? -13.087 -4.321 9.554 1.00 97.44 215 PHE A C 1
ATOM 1535 O O . PHE A 1 215 ? -12.088 -4.691 8.955 1.00 97.44 215 PHE A O 1
ATOM 1542 N N . PHE A 1 216 ? -13.539 -4.943 10.632 1.00 94.38 216 PHE A N 1
ATOM 1543 C CA . PHE A 1 216 ? -13.034 -6.222 11.108 1.00 94.38 216 PHE A CA 1
ATOM 1544 C C . PHE A 1 216 ? -14.050 -7.304 10.735 1.00 94.38 216 PHE A C 1
ATOM 1546 O O . PHE A 1 216 ? -14.971 -7.598 11.500 1.00 94.38 216 PHE A O 1
ATOM 1553 N N . ASN A 1 217 ? -13.927 -7.860 9.529 1.00 91.31 217 ASN A N 1
ATOM 1554 C CA . ASN A 1 217 ? -14.954 -8.739 8.954 1.00 91.31 217 ASN A CA 1
ATOM 1555 C C . ASN A 1 217 ? -15.076 -10.072 9.708 1.00 91.31 217 ASN A C 1
ATOM 1557 O O . ASN A 1 217 ? -16.189 -10.547 9.938 1.00 91.31 217 ASN A O 1
ATOM 1561 N N . ASP A 1 218 ? -13.947 -10.615 10.163 1.00 86.88 218 ASP A N 1
ATOM 1562 C CA . ASP A 1 218 ? -13.879 -11.897 10.877 1.00 86.88 218 ASP A CA 1
ATOM 1563 C C . ASP A 1 218 ? -13.951 -11.777 12.403 1.00 86.88 218 ASP A C 1
ATOM 1565 O O . ASP A 1 218 ? -13.916 -12.782 13.119 1.00 86.88 218 ASP A O 1
ATOM 1569 N N . PHE A 1 219 ? -14.069 -10.556 12.924 1.00 88.06 219 PHE A N 1
ATOM 1570 C CA . PHE A 1 219 ? -14.093 -10.311 14.360 1.00 88.06 219 PHE A CA 1
ATOM 1571 C C . PHE A 1 219 ? -15.446 -9.767 14.796 1.00 88.06 219 PHE A C 1
ATOM 1573 O O . PHE A 1 219 ? -16.045 -8.898 14.167 1.00 88.06 219 PHE A O 1
ATOM 1580 N N . SER A 1 220 ? -15.903 -10.266 15.936 1.00 90.00 220 SER A N 1
ATOM 1581 C CA . SER A 1 220 ? -17.021 -9.708 16.688 1.00 90.00 220 SER A CA 1
ATOM 1582 C C . SER A 1 220 ? -16.510 -8.738 17.755 1.00 90.00 220 SER A C 1
ATOM 1584 O O . SER A 1 220 ? -15.358 -8.819 18.188 1.00 90.00 220 SER A O 1
ATOM 1586 N N . LEU A 1 221 ? -17.388 -7.882 18.273 1.00 89.81 221 LEU A N 1
ATOM 1587 C CA . LEU A 1 221 ? -17.116 -7.057 19.453 1.00 89.81 221 LEU A CA 1
ATOM 1588 C C . LEU A 1 221 ? -16.638 -7.894 20.642 1.00 89.81 221 LEU A C 1
ATOM 1590 O O . LEU A 1 221 ? -15.801 -7.446 21.421 1.00 89.81 221 LEU A O 1
ATOM 1594 N N . SER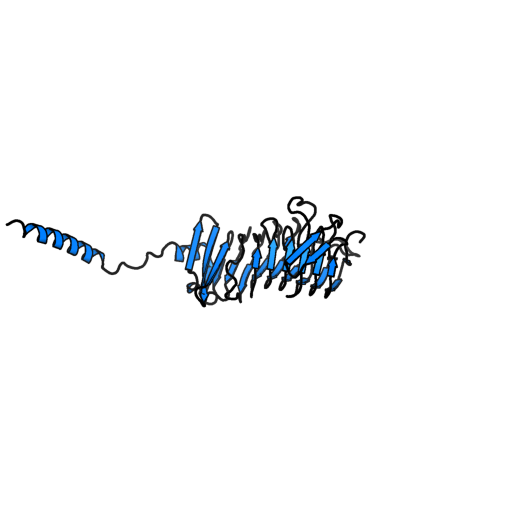 A 1 222 ? -17.151 -9.120 20.779 1.00 88.88 222 SER A N 1
ATOM 1595 C CA . SER A 1 222 ? -16.765 -10.025 21.866 1.00 88.88 222 SER A CA 1
ATOM 1596 C C . SER A 1 222 ? -15.322 -10.528 21.770 1.00 88.88 222 SER A C 1
ATOM 1598 O O . SER A 1 222 ? -14.794 -11.033 22.760 1.00 88.88 222 SER A O 1
ATOM 1600 N N . ASN A 1 223 ? -14.673 -10.370 20.610 1.00 88.69 223 ASN A N 1
ATOM 1601 C CA . ASN A 1 223 ? -13.257 -10.675 20.444 1.00 88.69 223 ASN A CA 1
ATOM 1602 C C . ASN A 1 223 ? -12.343 -9.580 21.004 1.00 88.69 223 ASN A C 1
ATOM 1604 O O . ASN A 1 223 ? -11.169 -9.865 21.220 1.00 88.69 223 ASN A O 1
ATOM 1608 N N . ILE A 1 224 ? -12.838 -8.361 21.248 1.00 89.69 224 ILE A N 1
ATOM 1609 C CA . ILE A 1 224 ? -12.021 -7.262 21.777 1.00 89.69 224 ILE A CA 1
ATOM 1610 C C . ILE A 1 224 ? -11.637 -7.564 23.230 1.00 89.69 224 ILE A C 1
ATOM 1612 O O . ILE A 1 224 ? -12.493 -7.749 24.096 1.00 89.69 224 ILE A O 1
ATOM 1616 N N . LEU A 1 225 ? -10.333 -7.582 23.501 1.00 88.94 225 LEU A N 1
ATOM 1617 C CA . LEU A 1 225 ? -9.761 -7.800 24.831 1.00 88.94 225 LEU A CA 1
ATOM 1618 C C . LEU A 1 225 ? -9.382 -6.490 25.518 1.00 88.94 225 LEU A C 1
ATOM 1620 O O . LEU A 1 225 ? -9.561 -6.366 26.729 1.00 88.94 225 LEU A O 1
ATOM 1624 N N . SER A 1 226 ? -8.864 -5.529 24.752 1.00 88.62 226 SER A N 1
ATOM 1625 C CA . SER A 1 226 ? -8.573 -4.179 25.227 1.00 88.62 226 SER A CA 1
ATOM 1626 C C . SER A 1 226 ? -8.996 -3.152 24.195 1.00 88.62 226 SER A C 1
ATOM 1628 O O . SER A 1 226 ? -8.809 -3.343 22.992 1.00 88.62 226 SER A O 1
ATOM 1630 N N . PHE A 1 227 ? -9.530 -2.047 24.696 1.00 91.69 227 PHE A N 1
ATOM 1631 C CA . PHE A 1 227 ? -9.799 -0.841 23.935 1.00 91.69 227 PHE A CA 1
ATOM 1632 C C . PHE A 1 227 ? -9.381 0.339 24.804 1.00 91.69 227 PHE A C 1
ATOM 1634 O O . PHE A 1 227 ? -10.045 0.659 25.793 1.00 91.69 227 PHE A O 1
ATOM 1641 N N . ASP A 1 228 ? -8.277 0.969 24.431 1.00 91.38 228 ASP A N 1
ATOM 1642 C CA . ASP A 1 228 ? -7.714 2.107 25.139 1.00 91.38 228 ASP A CA 1
ATOM 1643 C C . ASP A 1 228 ? -7.697 3.304 24.196 1.00 91.38 228 ASP A C 1
ATOM 1645 O O . ASP A 1 228 ? -7.149 3.233 23.099 1.00 91.38 228 ASP A O 1
ATOM 1649 N N . ILE A 1 229 ? -8.295 4.413 24.624 1.00 91.69 229 ILE A N 1
ATOM 1650 C CA . ILE A 1 229 ? -8.315 5.662 23.864 1.00 91.69 229 ILE A CA 1
ATOM 1651 C C . ILE A 1 229 ? -7.642 6.766 24.677 1.00 91.69 229 ILE A C 1
ATOM 1653 O O . ILE A 1 229 ? -8.001 7.011 25.831 1.00 91.69 229 ILE A O 1
ATOM 1657 N N . THR A 1 230 ? -6.644 7.417 24.082 1.00 89.56 230 THR A N 1
ATOM 1658 C CA . THR A 1 230 ? -5.964 8.593 24.641 1.00 89.56 230 THR A CA 1
ATOM 1659 C C . THR A 1 230 ? -5.921 9.671 23.569 1.00 89.56 230 THR A C 1
ATOM 1661 O O . THR A 1 230 ? -5.318 9.475 22.517 1.00 89.56 230 THR A O 1
ATOM 1664 N N . ASP A 1 231 ? -6.579 10.799 23.830 1.00 87.88 231 ASP A N 1
ATOM 1665 C CA . ASP A 1 231 ? -6.853 11.840 22.835 1.00 87.88 231 ASP A CA 1
ATOM 1666 C C . ASP A 1 231 ? -7.562 11.260 21.597 1.00 87.88 231 ASP A C 1
ATOM 1668 O O . ASP A 1 231 ? -8.728 10.872 21.693 1.00 87.88 231 ASP A O 1
ATOM 1672 N N . THR A 1 232 ? -6.879 11.181 20.454 1.00 88.38 232 THR A N 1
ATOM 1673 C CA . THR A 1 232 ? -7.392 10.581 19.210 1.00 88.38 232 THR A CA 1
ATOM 1674 C C . THR A 1 232 ? -6.804 9.200 18.921 1.00 88.38 232 THR A C 1
ATOM 1676 O O . THR A 1 232 ? -7.290 8.513 18.025 1.00 88.38 232 THR A O 1
ATOM 1679 N N . LEU A 1 233 ? -5.779 8.782 19.672 1.00 95.31 233 LEU A N 1
ATOM 1680 C CA . LEU A 1 233 ? -5.105 7.506 19.475 1.00 95.31 233 LEU A CA 1
ATOM 1681 C C . LEU A 1 233 ? -5.878 6.389 20.176 1.00 95.31 233 LEU A C 1
ATOM 1683 O O . LEU A 1 233 ? -6.114 6.433 21.386 1.00 95.31 233 LEU A O 1
ATOM 1687 N N . ILE A 1 234 ? -6.218 5.364 19.407 1.00 95.94 234 ILE A N 1
ATOM 1688 C CA . ILE A 1 234 ? -6.917 4.162 19.843 1.00 95.94 234 ILE A CA 1
ATOM 1689 C C . ILE A 1 234 ? -5.953 2.989 19.735 1.00 95.94 234 ILE A C 1
ATOM 1691 O O . ILE A 1 234 ? -5.428 2.695 18.663 1.00 95.94 234 ILE A O 1
ATOM 1695 N N . TYR A 1 235 ? -5.743 2.300 20.847 1.00 94.38 235 TYR A N 1
ATOM 1696 C CA . TYR A 1 235 ? -5.115 0.991 20.880 1.00 94.38 235 TYR A CA 1
ATOM 1697 C C . TYR A 1 235 ? -6.202 -0.062 21.062 1.00 94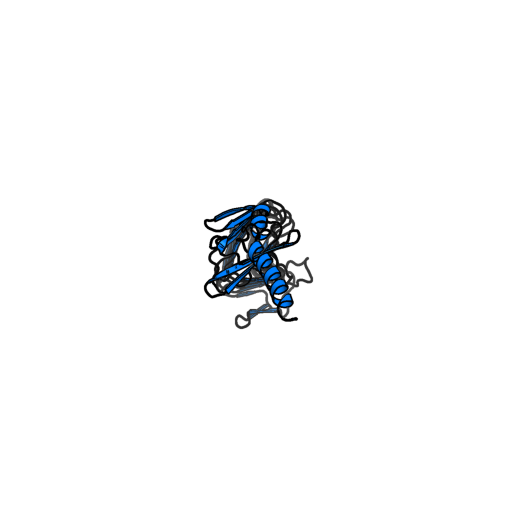.38 235 TYR A C 1
ATOM 1699 O O . TYR A 1 235 ? -7.004 0.013 21.996 1.00 94.38 235 TYR A O 1
ATOM 1707 N N . MET A 1 236 ? -6.226 -1.044 20.167 1.00 92.38 236 MET A N 1
ATOM 1708 C CA . MET A 1 236 ? -7.190 -2.135 20.220 1.00 92.38 236 MET A CA 1
ATOM 1709 C C . MET A 1 236 ? -6.456 -3.466 20.159 1.00 92.38 236 MET A C 1
ATOM 1711 O O . MET A 1 236 ? -5.549 -3.645 19.343 1.00 92.38 236 MET A O 1
ATOM 1715 N N . SER A 1 237 ? -6.856 -4.400 21.017 1.00 90.94 237 SER A N 1
ATOM 1716 C CA . SER A 1 237 ? -6.397 -5.782 20.958 1.00 90.94 237 SER A CA 1
ATOM 1717 C C . SER A 1 237 ? -7.565 -6.755 20.956 1.00 90.94 237 SER A C 1
ATOM 1719 O O . SER A 1 237 ? -8.605 -6.512 21.569 1.00 90.94 237 SER A O 1
ATOM 1721 N N . PHE A 1 238 ? -7.367 -7.880 20.285 1.00 88.06 238 PHE A N 1
ATOM 1722 C CA . PHE A 1 238 ? -8.347 -8.928 20.095 1.00 88.06 238 PHE A CA 1
ATOM 1723 C C . PHE A 1 238 ? -7.763 -10.276 20.492 1.00 88.06 238 PHE A C 1
ATOM 1725 O O . PHE A 1 238 ? -6.572 -10.540 20.314 1.00 88.06 238 PHE A O 1
ATOM 1732 N N . GLY A 1 239 ? -8.629 -11.138 21.005 1.00 83.62 239 GLY A N 1
ATOM 1733 C CA . GLY A 1 239 ? -8.330 -12.540 21.225 1.00 83.62 239 GLY A CA 1
ATOM 1734 C C . GLY A 1 239 ? -8.625 -13.319 19.958 1.00 83.62 239 GLY A C 1
ATOM 1735 O O . GLY A 1 239 ? -9.763 -13.308 19.477 1.00 83.62 239 GLY A O 1
ATOM 1736 N N . ILE A 1 240 ? -7.613 -14.014 19.455 1.00 76.06 240 ILE A N 1
ATOM 1737 C CA . ILE A 1 240 ? -7.760 -15.016 18.402 1.00 76.06 240 ILE A CA 1
ATOM 1738 C C . ILE A 1 240 ? -7.601 -16.418 19.004 1.00 76.06 240 ILE A C 1
ATOM 1740 O O . ILE A 1 240 ? -7.258 -16.582 20.178 1.00 76.06 240 ILE A O 1
ATOM 1744 N N . ALA A 1 241 ? -7.963 -17.453 18.244 1.00 67.25 241 ALA A N 1
ATOM 1745 C CA . ALA A 1 241 ? -7.862 -18.830 18.724 1.00 67.25 241 ALA A CA 1
ATOM 1746 C C . ALA A 1 241 ? -6.422 -19.161 19.179 1.00 67.25 241 ALA A C 1
ATOM 1748 O O . ALA A 1 241 ? -5.465 -18.639 18.623 1.00 67.25 241 ALA A O 1
ATOM 1749 N N . SER A 1 242 ? -6.275 -20.072 20.150 1.00 63.19 242 SER A N 1
ATOM 1750 C CA . SER A 1 242 ? -4.977 -20.554 20.677 1.00 63.19 242 SER A CA 1
ATOM 1751 C C . SER A 1 242 ? -4.183 -19.582 21.571 1.00 63.19 242 SER A C 1
ATOM 1753 O O . SER A 1 242 ? -2.962 -19.679 21.621 1.00 63.19 242 SER A O 1
ATOM 1755 N N . ASP A 1 243 ? -4.857 -18.694 22.313 1.00 59.38 243 ASP A N 1
ATOM 1756 C CA . ASP A 1 243 ? -4.242 -17.684 23.206 1.00 59.38 243 ASP A CA 1
ATOM 1757 C C . ASP A 1 243 ? -3.374 -16.634 22.480 1.00 59.38 243 ASP A C 1
ATOM 1759 O O . ASP A 1 243 ? -2.653 -15.860 23.116 1.00 59.38 243 ASP A O 1
ATOM 1763 N N . GLU A 1 244 ? -3.451 -16.583 21.150 1.00 62.59 244 GLU A N 1
ATOM 1764 C CA . GLU A 1 244 ? -2.761 -15.584 20.344 1.00 62.59 244 GLU A CA 1
ATOM 1765 C C . GLU A 1 244 ? -3.524 -14.248 20.390 1.00 62.59 244 GLU A C 1
ATOM 1767 O O . GLU A 1 244 ? -4.745 -14.184 20.591 1.00 62.59 244 GLU A O 1
ATOM 1772 N N . LEU A 1 245 ? -2.772 -13.154 20.272 1.00 74.94 245 LEU A N 1
ATOM 1773 C CA . LEU A 1 245 ? -3.283 -11.793 20.365 1.00 74.94 245 LEU A CA 1
ATOM 1774 C C . LEU A 1 245 ? -3.062 -11.083 19.048 1.00 74.94 245 LEU A C 1
ATOM 1776 O O . LEU A 1 245 ? -1.966 -11.109 18.492 1.00 74.94 245 LEU A O 1
ATOM 1780 N N . PHE A 1 246 ? -4.106 -10.393 18.627 1.00 83.00 246 PHE A N 1
ATOM 1781 C CA . PHE A 1 246 ? -4.073 -9.498 17.495 1.00 83.00 246 PHE A CA 1
ATOM 1782 C C . PHE A 1 246 ? -4.185 -8.053 17.988 1.00 83.00 246 PHE A C 1
ATOM 1784 O O . PHE A 1 246 ? -5.019 -7.786 18.854 1.00 83.00 246 PHE A O 1
ATOM 1791 N N . SER A 1 247 ? -3.361 -7.114 17.515 1.00 88.88 247 SER A N 1
ATOM 1792 C CA . SER A 1 247 ? -3.457 -5.711 17.955 1.00 88.88 247 SER A CA 1
ATOM 1793 C C . SER A 1 247 ? -3.125 -4.679 16.883 1.00 88.88 247 SER A C 1
ATOM 1795 O O . SER A 1 247 ? -2.420 -4.956 15.914 1.00 88.88 247 SER A O 1
ATOM 1797 N N . GLY A 1 248 ? -3.633 -3.462 17.076 1.00 92.38 248 GLY A N 1
ATOM 1798 C CA . GLY A 1 248 ? -3.372 -2.325 16.202 1.00 92.38 248 GLY A CA 1
ATOM 1799 C C . GLY A 1 248 ? -3.486 -0.989 16.929 1.00 92.38 248 GLY A C 1
ATOM 1800 O O . GLY A 1 248 ? -4.087 -0.887 18.005 1.00 92.38 248 GLY A O 1
ATOM 1801 N N . LYS A 1 249 ? -2.886 0.038 16.322 1.00 96.31 249 LYS A N 1
ATOM 1802 C CA . LYS A 1 249 ? -2.979 1.437 16.746 1.00 96.31 249 LYS A CA 1
ATOM 1803 C C . LYS A 1 249 ? -3.623 2.241 15.633 1.00 96.31 249 LYS A C 1
ATOM 1805 O O . LYS A 1 249 ? -3.238 2.098 14.476 1.00 96.31 249 LYS A O 1
ATOM 1810 N N . PHE A 1 250 ? -4.561 3.098 15.996 1.00 98.06 250 PHE A N 1
ATOM 1811 C CA . PHE A 1 250 ? -5.403 3.795 15.039 1.00 98.06 250 PHE A CA 1
ATOM 1812 C C . PHE A 1 250 ? -5.637 5.235 15.477 1.00 98.06 250 PHE A C 1
ATOM 1814 O O . PHE A 1 250 ? -5.792 5.504 16.667 1.00 98.06 250 PHE A O 1
ATOM 1821 N N . THR A 1 251 ? -5.730 6.153 14.529 1.00 98.19 251 THR A N 1
ATOM 1822 C CA . THR A 1 251 ? -6.190 7.526 14.756 1.00 98.19 251 THR A CA 1
ATOM 1823 C C . THR A 1 251 ? -7.020 7.983 13.563 1.00 98.19 251 THR A C 1
ATOM 1825 O O . THR A 1 251 ? -6.913 7.423 12.475 1.00 98.19 251 THR A O 1
ATOM 1828 N N . ASN A 1 252 ? -7.865 8.992 13.775 1.00 97.62 252 ASN A N 1
ATOM 1829 C CA . ASN A 1 252 ? -8.656 9.629 12.715 1.00 97.62 252 ASN A CA 1
ATOM 1830 C C . ASN A 1 252 ? -9.593 8.674 11.947 1.00 97.62 252 ASN A C 1
ATOM 1832 O O . ASN A 1 252 ? -9.848 8.852 10.760 1.00 97.62 252 ASN A O 1
ATOM 1836 N N . PHE A 1 253 ? -10.150 7.686 12.652 1.00 97.94 253 PHE A N 1
ATOM 1837 C CA . PHE A 1 253 ? -11.255 6.861 12.163 1.00 97.94 253 PHE A CA 1
ATOM 1838 C C . PHE A 1 253 ? -12.572 7.276 12.818 1.00 97.94 253 PHE A C 1
ATOM 1840 O O . PHE A 1 253 ? -12.639 7.477 14.037 1.00 97.94 253 PHE A O 1
ATOM 1847 N N . SER A 1 254 ? -13.624 7.375 12.009 1.00 97.50 254 SER A N 1
ATOM 1848 C CA . SER A 1 254 ? -14.974 7.757 12.425 1.00 97.50 254 SER A CA 1
ATOM 1849 C C . SER A 1 254 ? -15.847 6.555 12.769 1.00 97.50 254 SER A C 1
ATOM 1851 O O . SER A 1 254 ? -16.697 6.649 13.665 1.00 97.50 254 SER A O 1
ATOM 1853 N N . SER A 1 255 ? -15.659 5.428 12.071 1.00 97.94 255 SER A N 1
ATOM 1854 C CA . SER A 1 255 ? -16.516 4.250 12.217 1.00 97.94 255 SER A CA 1
ATOM 1855 C C . SER A 1 255 ? -15.763 2.918 12.274 1.00 97.94 255 SER A C 1
ATOM 1857 O O . SER A 1 255 ? -14.676 2.763 11.720 1.00 97.94 255 SER A O 1
ATOM 1859 N N . TRP A 1 256 ? -16.371 1.956 12.968 1.00 97.88 256 TRP A N 1
ATOM 1860 C CA . TRP A 1 256 ? -15.815 0.642 13.279 1.00 97.88 256 TRP A CA 1
ATOM 1861 C C . TRP A 1 256 ? -16.881 -0.419 13.051 1.00 97.88 256 TRP A C 1
ATOM 1863 O O . TRP A 1 256 ? -17.916 -0.402 13.720 1.00 97.88 256 TRP A O 1
ATOM 1873 N N . THR A 1 257 ? -16.645 -1.334 12.122 1.00 97.62 257 THR A N 1
ATOM 1874 C CA . THR A 1 257 ? -17.572 -2.420 11.802 1.00 97.62 257 THR A CA 1
ATOM 1875 C C . THR A 1 257 ? -16.990 -3.748 12.254 1.00 97.62 257 THR A C 1
ATOM 1877 O O . THR A 1 257 ? -15.849 -4.054 11.928 1.00 97.62 257 THR A O 1
ATOM 1880 N N . PHE A 1 258 ? -17.781 -4.539 12.977 1.00 94.81 258 PHE A N 1
ATOM 1881 C CA . PHE A 1 258 ? -17.386 -5.857 13.478 1.00 94.81 258 PHE A CA 1
ATOM 1882 C C . PHE A 1 258 ? -18.362 -6.904 12.957 1.00 94.81 258 PHE A C 1
ATOM 1884 O O . PHE A 1 258 ? -19.518 -6.904 13.385 1.00 94.81 258 PHE A O 1
ATOM 1891 N N . GLY A 1 259 ? -17.910 -7.758 12.033 1.00 89.12 259 GLY A N 1
ATOM 1892 C CA . GLY A 1 259 ? -18.656 -8.877 11.446 1.00 89.12 259 GLY A CA 1
ATOM 1893 C C . GLY A 1 259 ? -20.182 -8.713 11.468 1.00 89.12 259 GLY A C 1
ATOM 1894 O O . GLY A 1 259 ? -20.757 -7.868 10.781 1.00 89.12 259 GLY A O 1
ATOM 1895 N N . THR A 1 260 ? -20.854 -9.515 12.296 1.00 88.88 260 THR A N 1
ATOM 1896 C CA . THR A 1 260 ? -22.320 -9.498 12.446 1.00 88.88 260 THR A CA 1
ATOM 1897 C C . THR A 1 260 ? -22.860 -8.487 13.461 1.00 88.88 260 THR A C 1
ATOM 1899 O O . THR A 1 260 ? -24.075 -8.301 13.526 1.00 88.88 260 THR A O 1
ATOM 1902 N N . ASP A 1 261 ? -22.002 -7.856 14.264 1.00 93.12 261 ASP A N 1
ATOM 1903 C CA . ASP A 1 261 ? -22.402 -6.890 15.300 1.00 93.12 261 ASP A CA 1
ATOM 1904 C C . ASP A 1 261 ? -22.710 -5.501 14.724 1.00 93.12 261 ASP A C 1
ATOM 1906 O O . ASP A 1 261 ? -23.374 -4.686 15.368 1.00 93.12 261 ASP A O 1
ATOM 1910 N N . GLY A 1 262 ? -22.279 -5.251 13.486 1.00 94.50 262 GLY A N 1
ATOM 1911 C CA . GLY A 1 262 ? -22.559 -4.027 12.748 1.00 94.50 262 GLY A CA 1
ATOM 1912 C C . GLY A 1 262 ? -21.561 -2.908 13.032 1.00 94.50 262 GLY A C 1
ATOM 1913 O O . GLY A 1 262 ? -20.440 -3.148 13.481 1.00 94.50 262 GLY A O 1
ATOM 1914 N N . SER A 1 263 ? -21.967 -1.680 12.702 1.00 96.94 263 SER A N 1
ATOM 1915 C CA . SER A 1 263 ? -21.099 -0.500 12.706 1.00 96.94 263 SER A CA 1
ATOM 1916 C C . SER A 1 263 ? -21.352 0.408 13.909 1.00 96.94 263 SER A C 1
ATOM 1918 O O . SER A 1 263 ? -22.496 0.708 14.261 1.00 96.94 263 SER A O 1
ATOM 1920 N N . PHE A 1 264 ? -20.269 0.909 14.495 1.00 97.00 264 PHE A N 1
ATOM 1921 C CA . PHE A 1 264 ? -20.255 1.814 15.640 1.00 97.00 264 PHE A CA 1
ATOM 1922 C C . PHE A 1 264 ? -19.455 3.064 15.289 1.00 97.00 264 PHE A C 1
ATOM 1924 O O . PHE A 1 264 ? -18.401 2.968 14.667 1.00 97.00 264 PHE A O 1
ATOM 1931 N N . SER A 1 265 ? -19.913 4.242 15.719 1.00 97.19 265 SER A N 1
ATOM 1932 C CA . SER A 1 265 ? -19.036 5.416 15.714 1.00 97.19 265 SER A CA 1
ATOM 1933 C C . SER A 1 265 ? -17.944 5.261 16.772 1.00 97.19 265 SER A C 1
ATOM 1935 O O . SER A 1 265 ? -18.148 4.571 17.776 1.00 97.19 265 SER A O 1
ATOM 1937 N N . THR A 1 266 ? -16.819 5.954 16.607 1.00 95.19 266 THR A N 1
ATOM 1938 C CA . THR A 1 266 ? -15.722 5.961 17.594 1.00 95.19 266 THR A CA 1
ATOM 1939 C C . THR A 1 266 ? -16.207 6.303 19.000 1.00 95.19 266 THR A C 1
ATOM 1941 O O . THR A 1 266 ? -15.874 5.624 19.970 1.00 95.19 266 THR A O 1
ATOM 1944 N N . GLU A 1 267 ? -17.076 7.306 19.118 1.00 93.38 267 GLU A N 1
ATOM 1945 C CA . GLU A 1 267 ? -17.651 7.711 20.401 1.00 93.38 267 GLU A CA 1
ATOM 1946 C C . GLU A 1 267 ? -18.572 6.628 20.996 1.00 93.38 267 GLU A C 1
ATOM 1948 O O . GLU A 1 267 ? -18.573 6.394 22.207 1.00 93.38 267 GLU A O 1
ATOM 1953 N N . ALA A 1 268 ? -19.375 5.957 20.164 1.00 93.56 268 ALA A N 1
ATOM 1954 C CA . ALA A 1 268 ? -20.246 4.876 20.615 1.00 93.56 268 ALA A CA 1
ATOM 1955 C C . ALA A 1 268 ? -19.440 3.656 21.075 1.00 93.56 268 ALA A C 1
ATOM 1957 O O . ALA A 1 268 ? -19.768 3.088 22.117 1.00 93.56 268 ALA A O 1
ATOM 1958 N N . LEU A 1 269 ? -18.383 3.295 20.344 1.00 93.19 269 LEU A N 1
ATOM 1959 C CA . LEU A 1 269 ? -17.490 2.196 20.698 1.00 93.19 269 LEU A CA 1
ATOM 1960 C C . LEU A 1 269 ? -16.752 2.494 22.009 1.00 93.19 269 LEU A C 1
ATOM 1962 O O . LEU A 1 269 ? -16.824 1.702 22.946 1.00 93.19 269 LEU A O 1
ATOM 1966 N N . ALA A 1 270 ? -16.154 3.681 22.140 1.00 91.38 270 ALA A N 1
ATOM 1967 C CA . ALA A 1 270 ? -15.449 4.089 23.354 1.00 91.38 270 ALA A CA 1
ATOM 1968 C C . ALA A 1 270 ? -16.340 4.019 24.607 1.00 91.38 270 ALA A C 1
ATOM 1970 O O . ALA A 1 270 ? -15.911 3.531 25.653 1.00 91.38 270 ALA A O 1
ATOM 1971 N N . ARG A 1 271 ? -17.616 4.423 24.513 1.00 89.56 271 ARG A N 1
ATOM 1972 C CA . ARG A 1 271 ? -18.570 4.321 25.635 1.00 89.56 271 ARG A CA 1
ATOM 1973 C C . ARG A 1 271 ? -18.801 2.889 26.121 1.00 89.56 271 ARG A C 1
ATOM 1975 O O . ARG A 1 271 ? -19.109 2.724 27.302 1.00 89.56 271 ARG A O 1
ATOM 1982 N N . GLN A 1 272 ? -18.672 1.880 25.257 1.00 86.44 272 GLN A N 1
ATOM 1983 C CA . GLN A 1 272 ? -18.827 0.478 25.659 1.00 86.44 272 GLN A CA 1
ATOM 1984 C C . GLN A 1 272 ? -17.680 0.019 26.569 1.00 86.44 272 GLN A C 1
ATOM 1986 O O . GLN A 1 272 ? -17.919 -0.719 27.522 1.00 86.44 272 GLN A O 1
ATOM 1991 N N . PHE A 1 273 ? -16.461 0.508 26.325 1.00 83.00 273 PHE A N 1
ATOM 1992 C CA . PHE A 1 273 ? -15.251 0.058 27.023 1.00 83.00 273 PHE A CA 1
ATOM 1993 C C . PHE A 1 273 ? -14.799 0.988 28.158 1.00 83.00 273 PHE A C 1
ATOM 1995 O O . PHE A 1 273 ? -14.221 0.526 29.137 1.00 83.00 273 PHE A O 1
ATOM 2002 N N . MET A 1 274 ? -15.134 2.281 28.109 1.00 73.69 274 MET A N 1
ATOM 2003 C CA . MET A 1 274 ? -14.804 3.243 29.173 1.00 73.69 274 MET A CA 1
ATOM 2004 C C . MET A 1 274 ? -15.703 3.125 30.416 1.00 73.69 274 MET A C 1
ATOM 2006 O O . MET A 1 274 ? -15.435 3.772 31.429 1.00 73.69 274 MET A O 1
ATOM 2010 N N . ASN A 1 275 ? -16.779 2.328 30.367 1.00 59.59 275 ASN A N 1
ATOM 2011 C CA . ASN A 1 275 ? -17.747 2.232 31.461 1.00 59.59 275 ASN A CA 1
ATOM 2012 C C . ASN A 1 275 ? -18.149 0.783 31.825 1.00 59.59 275 ASN A C 1
ATOM 2014 O O . ASN A 1 275 ? -19.338 0.457 31.849 1.00 59.59 275 ASN A O 1
ATOM 2018 N N . PRO A 1 276 ? -17.200 -0.094 32.211 1.00 53.19 276 PRO A N 1
ATOM 2019 C CA . PRO A 1 276 ? -17.506 -1.477 32.599 1.00 53.19 276 PRO A CA 1
ATOM 2020 C C . PRO A 1 276 ? -18.309 -1.589 33.916 1.00 53.19 276 PRO A C 1
ATOM 2022 O O . PRO A 1 276 ? -18.652 -2.686 34.351 1.00 53.19 276 PRO A O 1
ATOM 2025 N N . SER A 1 277 ? -18.618 -0.466 34.581 1.00 47.19 277 SER A N 1
ATOM 2026 C CA . SER A 1 277 ? -19.183 -0.418 35.937 1.00 47.19 277 SER A CA 1
ATOM 2027 C C . SER A 1 277 ? -20.715 -0.385 36.033 1.00 47.19 277 SER A C 1
ATOM 2029 O O . SER A 1 277 ? -21.249 -0.335 37.141 1.00 47.19 277 SER A O 1
ATOM 2031 N N . ALA A 1 278 ? -21.459 -0.511 34.930 1.00 40.72 278 ALA A N 1
ATOM 2032 C CA . ALA A 1 278 ? -22.913 -0.702 34.994 1.00 40.72 278 ALA A CA 1
ATOM 2033 C C . ALA A 1 278 ? -23.317 -2.170 35.261 1.00 40.72 278 ALA A C 1
ATOM 2035 O O . ALA A 1 278 ? -24.338 -2.644 34.770 1.00 40.72 278 ALA A O 1
ATOM 2036 N N . VAL A 1 279 ? -22.543 -2.900 36.069 1.00 43.19 279 VAL A N 1
ATOM 2037 C CA . VAL A 1 279 ? -23.044 -4.098 36.750 1.00 43.19 279 VAL A CA 1
ATOM 2038 C C . VAL A 1 279 ? -23.625 -3.620 38.082 1.00 43.19 279 VAL A C 1
ATOM 2040 O O . VAL A 1 279 ? -22.880 -3.052 38.886 1.00 43.19 279 VAL A O 1
ATOM 2043 N N . PRO A 1 280 ? -24.925 -3.817 38.375 1.00 41.06 280 PRO A N 1
ATOM 2044 C CA . PRO A 1 280 ? -25.434 -3.569 39.713 1.00 41.06 280 PRO A CA 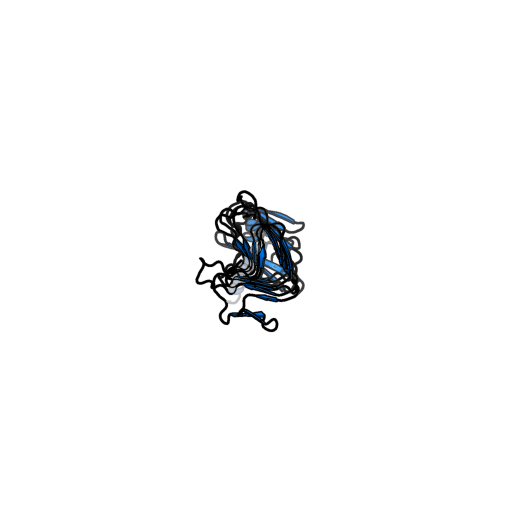1
ATOM 2045 C C . PRO A 1 280 ? -24.639 -4.458 40.666 1.00 41.06 280 PRO A C 1
ATOM 2047 O O . PRO A 1 280 ? -24.725 -5.680 40.564 1.00 41.06 280 PRO A O 1
ATOM 2050 N N . LEU A 1 281 ? -23.849 -3.863 41.564 1.00 37.91 281 LEU A N 1
ATOM 2051 C CA . LEU A 1 281 ? -23.216 -4.572 42.676 1.00 37.91 281 LEU A CA 1
ATOM 2052 C C . LEU A 1 281 ? -24.261 -5.511 43.308 1.00 37.91 281 LEU A C 1
ATOM 2054 O O . LEU A 1 281 ? -25.219 -5.013 43.911 1.00 37.91 281 LEU A O 1
ATOM 2058 N N . PRO A 1 282 ? -24.122 -6.847 43.204 1.00 42.59 282 PRO A N 1
ATOM 2059 C CA . PRO A 1 282 ? -25.046 -7.754 43.858 1.00 42.59 282 PRO A CA 1
ATOM 2060 C C . PRO A 1 282 ? -24.786 -7.655 45.359 1.00 42.59 282 PRO A C 1
ATOM 2062 O O . PRO A 1 282 ? -23.820 -8.224 45.845 1.00 42.59 282 PRO A O 1
ATOM 2065 N N . ALA A 1 283 ? -25.591 -6.866 46.076 1.00 51.03 283 ALA A N 1
ATOM 2066 C CA . ALA A 1 283 ? -25.836 -6.926 47.523 1.00 51.03 283 ALA A CA 1
ATOM 2067 C C . ALA A 1 283 ? -24.638 -7.251 48.460 1.00 51.03 283 ALA A C 1
ATOM 2069 O O . ALA A 1 283 ? -24.836 -7.818 49.534 1.00 51.03 283 ALA A O 1
ATOM 2070 N N . ALA A 1 284 ? -23.402 -6.882 48.111 1.00 41.72 284 ALA A N 1
ATOM 2071 C CA . ALA A 1 284 ? -22.214 -7.188 48.915 1.00 41.72 284 ALA A CA 1
ATOM 2072 C C . ALA A 1 284 ? -21.904 -6.091 49.952 1.00 41.72 284 ALA A C 1
ATOM 2074 O O . ALA A 1 284 ? -21.213 -6.337 50.941 1.00 41.72 284 ALA A O 1
ATOM 2075 N N . LEU A 1 285 ? -22.471 -4.893 49.778 1.00 44.34 285 LEU A N 1
ATOM 2076 C CA . LEU A 1 285 ? -22.321 -3.767 50.708 1.00 44.34 285 LEU A CA 1
ATOM 2077 C C . LEU A 1 285 ? -23.006 -3.983 52.077 1.00 44.34 285 LEU A C 1
ATOM 2079 O O . LEU A 1 285 ? -22.399 -3.624 53.087 1.00 44.34 285 LEU A O 1
ATOM 2083 N N . PRO A 1 286 ? -24.184 -4.636 52.191 1.00 51.47 286 PRO A N 1
ATOM 2084 C CA . PRO A 1 286 ? -24.719 -5.018 53.496 1.00 51.47 286 PRO A CA 1
ATOM 2085 C C . PRO A 1 286 ? -23.852 -6.061 54.220 1.00 51.47 286 PRO A C 1
ATOM 2087 O O . PRO A 1 286 ? -23.704 -5.978 55.438 1.00 51.47 286 PRO A O 1
ATOM 2090 N N . LEU A 1 287 ? -23.235 -7.017 53.510 1.00 49.12 287 LEU A N 1
ATOM 2091 C CA . LEU A 1 287 ? -22.458 -8.090 54.152 1.00 49.12 287 LEU A CA 1
ATOM 2092 C C . LEU A 1 287 ? -21.158 -7.583 54.799 1.00 49.12 287 LEU A C 1
ATOM 2094 O O . LEU A 1 287 ? -20.807 -8.029 55.893 1.00 49.12 287 LEU A O 1
ATOM 2098 N N . PHE A 1 288 ? -20.481 -6.607 54.185 1.00 46.75 288 PHE A N 1
ATOM 2099 C CA . PHE A 1 288 ? -19.293 -5.980 54.779 1.00 46.75 288 PHE A CA 1
ATOM 2100 C C . PHE A 1 288 ? -19.625 -5.143 56.024 1.00 46.75 288 PHE A C 1
ATOM 2102 O O . PHE A 1 288 ? -18.865 -5.153 56.996 1.00 46.75 288 PHE A O 1
ATOM 2109 N N . ALA A 1 289 ? -20.787 -4.480 56.047 1.00 50.75 289 ALA A N 1
ATOM 2110 C CA . ALA A 1 289 ? -21.233 -3.713 57.209 1.00 50.75 289 ALA A CA 1
ATOM 2111 C C . ALA A 1 289 ? -21.588 -4.618 58.408 1.00 50.75 289 ALA A C 1
ATOM 2113 O O . ALA A 1 289 ? -21.224 -4.302 59.541 1.00 50.75 289 ALA A O 1
ATOM 2114 N N . PHE A 1 290 ? -22.214 -5.782 58.185 1.00 53.84 290 PHE A N 1
ATOM 2115 C CA . PHE A 1 290 ? -22.498 -6.737 59.269 1.00 53.84 290 PHE A CA 1
ATOM 2116 C C . PHE A 1 290 ? -21.246 -7.478 59.775 1.00 53.84 290 PHE A C 1
ATOM 2118 O O . PHE A 1 290 ? -21.158 -7.775 60.970 1.00 53.84 290 PHE A O 1
ATOM 2125 N N . GLY A 1 291 ? -20.247 -7.719 58.918 1.00 49.19 291 GLY A N 1
ATOM 2126 C CA . GLY A 1 291 ? -18.971 -8.331 59.317 1.00 49.19 291 GLY A CA 1
ATOM 2127 C C . GLY A 1 291 ? -18.147 -7.470 60.287 1.00 49.19 291 GLY A C 1
ATOM 2128 O O . GLY A 1 291 ? -17.555 -7.990 61.235 1.00 49.19 291 GLY A O 1
ATOM 2129 N N . LEU A 1 292 ? -18.163 -6.143 60.115 1.00 51.06 292 LEU A N 1
ATOM 2130 C CA . LEU A 1 292 ? -17.433 -5.202 60.978 1.00 51.06 292 LEU A CA 1
ATOM 2131 C C . LEU A 1 292 ? -18.095 -4.993 62.353 1.00 51.06 292 LEU A C 1
ATOM 2133 O O . LEU A 1 292 ? -17.386 -4.889 63.357 1.00 51.06 292 LEU A O 1
ATOM 2137 N N . PHE A 1 293 ? -19.431 -5.024 62.447 1.00 51.00 293 PHE A N 1
ATOM 2138 C CA . PHE A 1 293 ? -20.125 -4.998 63.746 1.00 51.00 293 PHE A CA 1
ATOM 2139 C C . PHE A 1 293 ? -19.913 -6.289 64.559 1.00 51.00 293 PHE A C 1
ATOM 2141 O O . PHE A 1 293 ? -19.774 -6.229 65.785 1.00 51.00 293 PHE A O 1
ATOM 2148 N N . GLY A 1 294 ? -19.816 -7.449 63.898 1.00 50.75 294 GLY A N 1
ATOM 2149 C CA . GLY A 1 294 ? -19.538 -8.732 64.557 1.00 50.75 294 GLY A CA 1
ATOM 2150 C C . GLY A 1 294 ? -18.153 -8.801 65.216 1.00 50.75 294 GLY A C 1
ATOM 2151 O O . GLY A 1 294 ? -18.016 -9.322 66.325 1.00 50.75 294 GLY A O 1
ATOM 2152 N N . LEU A 1 295 ? -17.132 -8.208 64.588 1.00 50.81 295 LEU A N 1
ATOM 2153 C CA . LEU A 1 295 ? -15.762 -8.166 65.121 1.00 50.81 295 LEU A CA 1
ATOM 2154 C C . LEU A 1 295 ? -15.602 -7.206 66.313 1.00 50.81 295 LEU A C 1
ATOM 2156 O O . LEU A 1 295 ? -14.786 -7.464 67.201 1.00 50.81 295 LEU A O 1
ATOM 2160 N N . TRP A 1 296 ? -16.411 -6.145 66.398 1.00 48.94 296 TRP A N 1
ATOM 2161 C CA . TRP A 1 296 ? -16.397 -5.235 67.551 1.00 48.94 296 TRP A CA 1
ATOM 2162 C C . TRP A 1 296 ? -17.137 -5.822 68.767 1.00 48.94 296 TRP A C 1
ATOM 2164 O O . TRP A 1 296 ? -16.648 -5.735 69.895 1.00 48.94 296 TRP A O 1
ATOM 2174 N N . ALA A 1 297 ? -18.257 -6.524 68.546 1.00 52.69 297 ALA A N 1
ATOM 2175 C CA . ALA A 1 297 ? -18.994 -7.215 69.609 1.00 52.69 297 ALA A CA 1
ATOM 2176 C C . ALA A 1 297 ? -18.233 -8.430 70.190 1.00 52.69 297 ALA A C 1
ATOM 2178 O O . ALA A 1 297 ? -18.377 -8.741 71.374 1.00 52.69 297 ALA A O 1
ATOM 2179 N N . GLY A 1 298 ? -17.381 -9.088 69.393 1.00 49.28 298 GLY A N 1
ATOM 2180 C CA . GLY A 1 298 ? -16.531 -10.197 69.846 1.00 49.28 298 GLY A CA 1
ATOM 2181 C C . GLY A 1 298 ? -15.376 -9.776 70.765 1.00 49.28 298 GLY A C 1
ATOM 2182 O O . GLY A 1 298 ? -14.984 -10.538 71.650 1.00 49.28 298 GLY A O 1
ATOM 2183 N N . ARG A 1 299 ? -14.862 -8.544 70.629 1.00 45.31 299 ARG A N 1
ATOM 2184 C CA . ARG A 1 299 ? -13.738 -8.046 71.447 1.00 45.31 299 ARG A CA 1
ATOM 2185 C C . ARG A 1 299 ? -14.150 -7.604 72.857 1.00 45.31 299 ARG A C 1
ATOM 2187 O O . ARG A 1 299 ? -13.332 -7.667 73.768 1.00 45.31 299 ARG A O 1
ATOM 2194 N N . ALA A 1 300 ? -15.414 -7.231 73.066 1.00 48.75 300 ALA A N 1
ATOM 2195 C CA . ALA A 1 300 ? -15.934 -6.842 74.383 1.00 48.75 300 ALA A CA 1
ATOM 2196 C C . ALA A 1 300 ? -16.229 -8.036 75.318 1.00 48.75 300 ALA A C 1
ATOM 2198 O O . ALA A 1 300 ? -16.476 -7.837 76.507 1.00 48.75 300 ALA A O 1
ATOM 2199 N N . ARG A 1 301 ? -16.199 -9.280 74.811 1.00 49.78 301 ARG A N 1
ATOM 2200 C CA . ARG A 1 301 ? -16.478 -10.500 75.596 1.00 49.78 301 ARG A CA 1
ATOM 2201 C C . ARG A 1 301 ? -15.238 -11.247 76.097 1.00 49.78 301 ARG A C 1
ATOM 2203 O O . ARG A 1 301 ? -15.397 -12.176 76.875 1.00 49.78 301 ARG A O 1
ATOM 2210 N N . LEU A 1 302 ? -14.035 -10.836 75.692 1.00 47.88 302 LEU A N 1
ATOM 2211 C CA . LEU A 1 302 ? -12.756 -11.434 76.117 1.00 47.88 302 LEU A CA 1
ATOM 2212 C C . LEU A 1 302 ? -12.000 -10.587 77.163 1.00 47.88 302 LEU A C 1
ATOM 2214 O O . LEU A 1 302 ? -10.836 -10.850 77.443 1.00 47.88 302 LEU A O 1
ATOM 2218 N N . LEU A 1 303 ? -12.656 -9.579 77.751 1.00 48.56 303 LEU A N 1
ATOM 2219 C CA . LEU A 1 303 ? -12.124 -8.742 78.840 1.00 48.56 303 LEU A CA 1
ATOM 2220 C C . LEU A 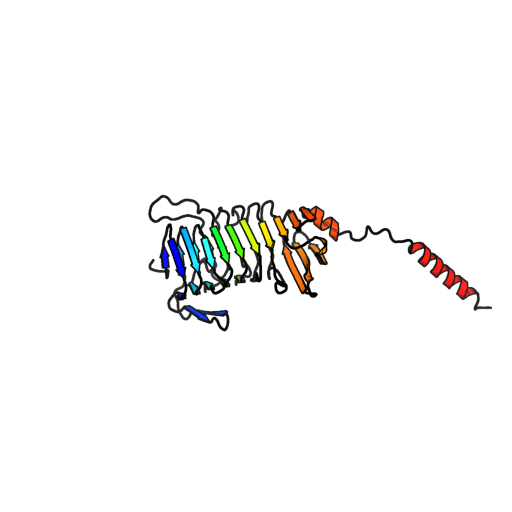1 303 ? -13.063 -8.719 80.065 1.00 48.56 303 LEU A C 1
ATOM 2222 O O . LEU A 1 303 ? -13.337 -7.661 80.633 1.00 48.56 303 LEU A O 1
ATOM 2226 N N . LYS A 1 304 ? -13.565 -9.890 80.470 1.00 41.22 304 LYS A N 1
ATOM 2227 C CA . LYS A 1 304 ? -14.100 -10.141 81.816 1.00 41.22 304 LYS A CA 1
ATOM 2228 C C . LYS A 1 304 ? -13.541 -11.443 82.358 1.00 41.22 304 LYS A C 1
ATOM 2230 O O . LYS A 1 304 ? -13.536 -12.419 81.577 1.00 41.22 304 LYS A O 1
#

Sequence (304 aa):
GGEEVIEARENFTLENHGTIALNGLSWDAGTQTWMNTGATDDEDGVQFASGEANNYGVILGSDDGIDIDEGKVHNHASGVIVSTGSASNPLEGGNGIDVDSLYEPTQGEVRTAGPLTIVNEGYIEGVHAIGTDVASTSEITIENSGTLVGRSGTAIQFAPNQGNSSLQLSGNSEIIGDVIFGAGDDKLIVDGLTSTSGMLSTGIFDGGLGENSVFFNDFSLSNILSFDITDTLIYMSFGIASDELFSGKFTNFSSWTFGTDGSFSTEALARQFMNPSAVPLPAALPLFAFGLFGLWAGRARLLK

pLDDT: mean 87.75, std 16.25, range [37.91, 98.88]